Protein AF-A0A7L5YK20-F1 (afdb_monomer_lite)

Sequence (222 aa):
MAFYGKYRGKVIDNDDPLKLGRLKTMAPALSDEELTWALPCTPYGGPKVGWYALPPVGANVWIEFRAGDTDYPIWVGSFWSTQDDLPPDASGPAVKVLQTDKMVLILDDENVKLTVQVPTDDATYKIEMDKDGIVLTADQVTATVARDKIVLKKTPCTVEVADDITLKKAAASITIADSIASKNGAASIEVATANIDLKNGASSIALSPATVSVNNGALEVM

Structure (mmCIF, N/CA/C/O backbone):
data_AF-A0A7L5YK20-F1
#
_entry.id   AF-A0A7L5YK20-F1
#
loop_
_atom_site.group_PDB
_atom_site.id
_atom_site.type_symbol
_atom_site.label_atom_id
_atom_site.label_alt_id
_atom_site.label_comp_id
_atom_site.label_asym_id
_atom_site.label_entity_id
_atom_site.label_seq_id
_atom_site.pdbx_PDB_ins_code
_atom_site.Cartn_x
_atom_site.Cartn_y
_atom_site.Cartn_z
_atom_site.occupancy
_atom_site.B_iso_or_equiv
_atom_site.auth_seq_id
_atom_site.auth_comp_id
_atom_site.auth_asym_id
_atom_site.auth_atom_id
_atom_site.pdbx_PDB_model_num
ATOM 1 N N . MET A 1 1 ? 23.761 0.218 -38.664 1.00 69.56 1 MET A N 1
ATOM 2 C CA . MET A 1 1 ? 23.956 -1.108 -38.032 1.00 69.56 1 MET A CA 1
ATOM 3 C C . MET A 1 1 ? 22.705 -1.395 -37.222 1.00 69.56 1 MET A C 1
ATOM 5 O O . MET A 1 1 ? 22.179 -0.445 -36.665 1.00 69.56 1 MET A O 1
ATOM 9 N N . ALA A 1 2 ? 22.185 -2.623 -37.223 1.00 81.75 2 ALA A N 1
ATOM 10 C CA . ALA A 1 2 ? 20.969 -2.955 -36.477 1.00 81.75 2 ALA A CA 1
ATOM 11 C C . ALA A 1 2 ? 21.322 -3.497 -35.082 1.00 81.75 2 ALA A C 1
ATOM 13 O O . ALA A 1 2 ? 22.248 -4.301 -34.954 1.00 81.75 2 ALA A O 1
ATOM 14 N N . PHE A 1 3 ? 20.588 -3.060 -34.060 1.00 86.25 3 PHE A N 1
ATOM 15 C CA . PHE A 1 3 ? 20.852 -3.353 -32.649 1.00 86.25 3 PHE A CA 1
ATOM 16 C C . PHE A 1 3 ? 19.796 -4.307 -32.085 1.00 86.25 3 PHE A C 1
ATOM 18 O O . PHE A 1 3 ? 18.776 -3.892 -31.539 1.00 86.25 3 PHE A O 1
ATOM 25 N N . TYR A 1 4 ? 20.032 -5.609 -32.242 1.00 86.69 4 TYR A N 1
ATOM 26 C CA . TYR A 1 4 ? 19.155 -6.650 -31.709 1.00 86.69 4 TYR A CA 1
ATOM 27 C C . TYR A 1 4 ? 19.662 -7.107 -30.339 1.00 86.69 4 TYR A C 1
ATOM 29 O O . TYR A 1 4 ? 20.694 -7.769 -30.243 1.00 86.69 4 TYR A O 1
ATOM 37 N N . GLY A 1 5 ? 18.946 -6.750 -29.272 1.00 92.06 5 GLY A N 1
ATOM 38 C CA . GLY A 1 5 ? 19.289 -7.147 -27.908 1.00 92.06 5 GLY A CA 1
ATOM 39 C C . GLY A 1 5 ? 18.715 -6.213 -26.848 1.00 92.06 5 GLY A C 1
ATOM 40 O O . GLY A 1 5 ? 18.008 -5.259 -27.164 1.00 92.06 5 GLY A O 1
ATOM 41 N N . LYS A 1 6 ? 19.049 -6.506 -25.586 1.00 95.56 6 LYS A N 1
ATOM 42 C CA . LYS A 1 6 ? 18.752 -5.656 -24.430 1.00 95.56 6 LYS A CA 1
ATOM 43 C C . LYS A 1 6 ? 20.005 -4.900 -24.015 1.00 95.56 6 LYS A C 1
ATOM 45 O O . LYS A 1 6 ? 21.050 -5.507 -23.781 1.00 95.56 6 LYS A O 1
ATOM 50 N N . TYR A 1 7 ? 19.876 -3.593 -23.857 1.00 96.31 7 TYR A N 1
ATOM 51 C CA . TYR A 1 7 ? 20.950 -2.699 -23.440 1.00 96.31 7 TYR A CA 1
ATOM 52 C C . TYR A 1 7 ? 20.610 -2.090 -22.085 1.00 96.31 7 TYR A C 1
ATOM 54 O O . TYR A 1 7 ? 19.455 -1.760 -21.819 1.00 96.31 7 TYR A O 1
ATOM 62 N N . ARG A 1 8 ? 21.603 -1.961 -21.202 1.00 96.69 8 ARG A N 1
ATOM 63 C CA . ARG A 1 8 ? 21.406 -1.278 -19.919 1.00 96.69 8 ARG A CA 1
ATOM 64 C C . ARG A 1 8 ? 21.245 0.212 -20.180 1.00 96.69 8 ARG A C 1
ATOM 66 O O . ARG A 1 8 ? 22.129 0.822 -20.779 1.00 96.69 8 ARG A O 1
ATOM 73 N N . GLY A 1 9 ? 20.140 0.768 -19.711 1.00 96.69 9 GLY A N 1
ATOM 74 C CA . GLY A 1 9 ? 19.861 2.189 -19.754 1.00 96.69 9 GLY A CA 1
ATOM 75 C C . GLY A 1 9 ? 19.612 2.764 -18.366 1.00 96.69 9 GLY A C 1
ATOM 76 O O . GLY A 1 9 ? 19.315 2.041 -17.413 1.00 96.69 9 GLY A O 1
ATOM 77 N N . LYS A 1 10 ? 19.716 4.086 -18.274 1.00 97.44 10 LYS A N 1
ATOM 78 C CA . LYS A 1 10 ? 19.366 4.866 -17.089 1.00 97.44 10 LYS A CA 1
ATOM 79 C C . LYS A 1 10 ? 18.316 5.902 -17.456 1.00 97.44 10 LYS A C 1
ATOM 81 O O . LYS A 1 10 ? 18.436 6.554 -18.494 1.00 97.44 10 LYS A O 1
ATOM 86 N N . VAL A 1 11 ? 17.291 6.042 -16.623 1.00 98.06 11 VAL A N 1
ATOM 87 C CA . VAL A 1 11 ? 16.246 7.056 -16.808 1.00 98.06 11 VAL A CA 1
ATOM 88 C C . VAL A 1 11 ? 16.816 8.432 -16.497 1.00 98.06 11 VAL A C 1
ATOM 90 O O . VAL A 1 11 ? 17.387 8.635 -15.426 1.00 98.06 11 VAL A O 1
ATOM 93 N N . ILE A 1 12 ? 16.648 9.369 -17.425 1.00 97.88 12 ILE A N 1
ATOM 94 C CA . ILE A 1 12 ? 17.067 10.770 -17.268 1.00 97.88 12 ILE A CA 1
ATOM 95 C C . ILE A 1 12 ? 15.868 11.717 -17.170 1.00 97.88 12 ILE A C 1
ATOM 97 O O . ILE A 1 12 ? 15.970 12.752 -16.523 1.00 97.88 12 ILE A O 1
ATOM 101 N N . ASP A 1 13 ? 14.728 11.339 -17.755 1.00 97.94 13 ASP A N 1
ATOM 102 C CA . ASP A 1 13 ? 13.471 12.078 -17.668 1.00 97.94 13 ASP A CA 1
ATOM 103 C C . ASP A 1 13 ? 12.291 11.104 -17.805 1.00 97.94 13 ASP A C 1
ATOM 105 O O . ASP A 1 13 ? 12.317 10.173 -18.620 1.00 97.94 13 ASP A O 1
ATOM 109 N N . ASN A 1 14 ? 11.262 11.308 -16.990 1.00 97.25 14 ASN A N 1
ATOM 110 C CA . ASN A 1 14 ? 10.023 10.540 -17.000 1.00 97.25 14 ASN A CA 1
ATOM 111 C C . ASN A 1 14 ? 8.765 11.423 -17.122 1.00 97.25 14 ASN A C 1
ATOM 113 O O . ASN A 1 14 ? 7.654 10.887 -17.115 1.00 97.25 14 ASN A O 1
ATOM 117 N N . ASP A 1 15 ? 8.911 12.744 -17.296 1.00 97.38 15 ASP A N 1
ATOM 118 C CA . ASP A 1 15 ? 7.792 13.657 -17.544 1.00 97.38 15 ASP A CA 1
ATOM 119 C C . ASP A 1 15 ? 7.458 13.736 -19.042 1.00 97.38 15 ASP A C 1
ATOM 121 O O . ASP A 1 15 ? 7.664 14.742 -19.719 1.00 97.38 15 ASP A O 1
ATOM 125 N N . ASP A 1 16 ? 6.931 12.634 -19.581 1.00 97.56 16 ASP A N 1
ATOM 126 C CA . ASP A 1 16 ? 6.568 12.519 -20.996 1.00 97.56 16 ASP A CA 1
ATOM 127 C C . ASP A 1 16 ? 5.571 13.621 -21.432 1.00 97.56 16 ASP A C 1
ATOM 129 O O . ASP A 1 16 ? 4.419 13.618 -20.972 1.00 97.56 16 ASP A O 1
ATOM 133 N N . PRO A 1 17 ? 5.930 14.507 -22.388 1.00 97.31 17 PRO A N 1
ATOM 134 C CA . PRO A 1 17 ? 5.036 15.557 -22.879 1.00 97.31 17 PRO A CA 1
ATOM 135 C C . PRO A 1 17 ? 3.761 15.029 -23.548 1.00 97.31 17 PRO A C 1
ATOM 137 O O . PRO A 1 17 ? 2.741 15.713 -23.554 1.00 97.31 17 PRO A O 1
ATOM 140 N N . LEU A 1 18 ? 3.804 13.816 -24.113 1.00 97.50 18 LEU A N 1
ATOM 141 C CA . LEU A 1 18 ? 2.652 13.187 -24.768 1.00 97.50 18 LEU A CA 1
ATOM 142 C C . LEU A 1 18 ? 1.830 12.305 -23.820 1.00 97.50 18 LEU A C 1
ATOM 144 O O . LEU A 1 18 ? 0.790 11.796 -24.230 1.00 97.50 18 LEU A O 1
ATOM 148 N N . LYS A 1 19 ? 2.273 12.128 -22.565 1.00 95.56 19 LYS A N 1
ATOM 149 C CA . LYS A 1 19 ? 1.585 11.325 -21.539 1.00 95.56 19 LYS A CA 1
ATOM 150 C C . LYS A 1 19 ? 1.266 9.895 -22.004 1.00 95.56 19 LYS A C 1
ATOM 152 O O . LYS A 1 19 ? 0.214 9.345 -21.692 1.00 95.56 19 LYS A O 1
ATOM 157 N N . LEU A 1 20 ? 2.201 9.284 -22.735 1.00 96.00 20 LEU A N 1
ATOM 158 C CA . LEU A 1 20 ? 2.112 7.910 -23.241 1.00 96.00 20 LEU A CA 1
ATOM 159 C C . LEU A 1 20 ? 2.901 6.911 -22.378 1.00 96.00 20 LEU A C 1
ATOM 161 O O . LEU A 1 20 ? 3.006 5.742 -22.740 1.00 96.00 20 LEU A O 1
ATOM 165 N N . GLY A 1 21 ? 3.478 7.356 -21.256 1.00 96.38 21 GLY A N 1
ATOM 166 C CA . GLY A 1 21 ? 4.332 6.528 -20.400 1.00 96.38 21 GLY A CA 1
ATOM 167 C C . GLY A 1 21 ? 5.724 6.278 -20.988 1.00 96.38 21 GLY A C 1
ATOM 168 O O . GLY A 1 21 ? 6.347 5.253 -20.703 1.00 96.38 21 GLY A O 1
ATOM 169 N N . ARG A 1 22 ? 6.202 7.180 -21.853 1.00 98.19 22 ARG A N 1
ATOM 170 C CA . ARG A 1 22 ? 7.551 7.098 -22.418 1.00 98.19 22 ARG A CA 1
ATOM 171 C C . ARG A 1 22 ? 8.598 7.533 -21.402 1.00 98.19 22 ARG A C 1
ATOM 173 O O . ARG A 1 22 ? 8.313 8.335 -20.518 1.00 98.19 22 ARG A O 1
ATOM 180 N N . LEU A 1 23 ? 9.821 7.046 -21.579 1.00 98.31 23 LEU A N 1
ATOM 181 C CA . LEU A 1 23 ? 10.978 7.462 -20.785 1.00 98.31 23 LEU A CA 1
ATOM 182 C C . LEU A 1 23 ? 12.054 8.028 -21.698 1.00 98.31 23 LEU A C 1
ATOM 184 O O . LEU A 1 23 ? 12.341 7.455 -22.751 1.00 98.31 23 LEU A O 1
ATOM 188 N N . LYS A 1 24 ? 12.687 9.117 -21.275 1.00 97.81 24 LYS A N 1
ATOM 189 C CA . LYS A 1 24 ? 13.951 9.548 -21.860 1.00 97.81 24 LYS A CA 1
ATOM 190 C C . LYS A 1 24 ? 15.068 8.834 -21.113 1.00 97.81 24 LYS A C 1
ATOM 192 O O . LYS A 1 24 ? 15.082 8.795 -19.878 1.00 97.81 24 LYS A O 1
ATOM 197 N N . THR A 1 25 ? 15.977 8.214 -21.856 1.00 97.31 25 THR A N 1
ATOM 198 C CA . THR A 1 25 ? 16.996 7.327 -21.282 1.00 97.31 25 THR A CA 1
ATOM 199 C C . THR A 1 25 ? 18.346 7.534 -21.948 1.00 97.31 25 THR A C 1
ATOM 201 O O . THR A 1 25 ? 18.423 8.038 -23.064 1.00 97.31 25 THR A O 1
ATOM 204 N N . MET A 1 26 ? 19.407 7.130 -21.263 1.00 95.88 26 MET A N 1
ATOM 205 C CA . MET A 1 26 ? 20.762 7.045 -21.808 1.00 95.88 26 MET A CA 1
ATOM 206 C C . MET A 1 26 ? 21.234 5.596 -21.718 1.00 95.88 26 MET A C 1
ATOM 208 O O . MET A 1 26 ? 20.985 4.942 -20.704 1.00 95.88 26 MET A O 1
ATOM 212 N N . ALA A 1 27 ? 21.926 5.101 -22.746 1.00 94.50 27 ALA A N 1
ATOM 213 C CA . ALA A 1 27 ? 22.451 3.738 -22.805 1.00 94.50 27 ALA A CA 1
ATOM 214 C C . ALA A 1 27 ? 23.953 3.754 -23.163 1.00 94.50 27 ALA A C 1
ATOM 216 O O . ALA A 1 27 ? 24.295 3.647 -24.342 1.00 94.50 27 ALA A O 1
ATOM 217 N N . PRO A 1 28 ? 24.858 3.820 -22.164 1.00 90.81 28 PRO A N 1
ATOM 218 C CA . PRO A 1 28 ? 26.297 4.039 -22.386 1.00 90.81 28 PRO A CA 1
ATOM 219 C C . PRO A 1 28 ? 26.997 2.992 -23.263 1.00 90.81 28 PRO A C 1
ATOM 221 O O . PRO A 1 28 ? 28.054 3.243 -23.826 1.00 90.81 28 PRO A O 1
ATOM 224 N N . ALA A 1 29 ? 26.425 1.790 -23.384 1.00 90.56 29 ALA A N 1
ATOM 225 C CA . ALA A 1 29 ? 26.962 0.745 -24.257 1.00 90.56 29 ALA A CA 1
ATOM 226 C C . ALA A 1 29 ? 26.754 1.028 -25.761 1.00 90.56 29 ALA A C 1
ATOM 228 O O . ALA A 1 29 ? 27.297 0.301 -26.590 1.00 90.56 29 ALA A O 1
ATOM 229 N N . LEU A 1 30 ? 25.936 2.027 -26.108 1.00 89.00 30 LEU A N 1
ATOM 230 C CA . LEU A 1 30 ? 25.601 2.404 -27.482 1.00 89.00 30 LEU A CA 1
ATOM 231 C C . LEU A 1 30 ? 26.250 3.733 -27.865 1.00 89.00 30 LEU A C 1
ATOM 233 O O . LEU A 1 30 ? 26.909 3.820 -28.899 1.00 89.00 30 LEU A O 1
ATOM 237 N N . SER A 1 31 ? 26.053 4.749 -27.028 1.00 87.56 31 SER A N 1
ATOM 238 C CA . SER A 1 31 ? 26.624 6.086 -27.162 1.00 87.56 31 SER A CA 1
ATOM 239 C C . SER A 1 31 ? 26.551 6.820 -25.819 1.00 87.56 31 SER A C 1
ATOM 241 O O . SER A 1 31 ? 25.819 6.415 -24.913 1.00 87.56 31 SER A O 1
ATOM 243 N N . ASP A 1 32 ? 27.283 7.928 -25.714 1.00 88.06 32 ASP A N 1
ATOM 244 C CA . ASP A 1 32 ? 27.197 8.864 -24.584 1.00 88.06 32 ASP A CA 1
ATOM 245 C C . ASP A 1 32 ? 26.039 9.873 -24.740 1.00 88.06 32 ASP A C 1
ATOM 247 O O . ASP A 1 32 ? 25.913 10.815 -23.959 1.00 88.06 32 ASP A O 1
ATOM 251 N N . GLU A 1 33 ? 25.197 9.698 -25.762 1.00 90.69 33 GLU A N 1
ATOM 252 C CA . GLU A 1 33 ? 24.078 10.588 -26.061 1.00 90.69 33 GLU A CA 1
ATOM 253 C C . GLU A 1 33 ? 22.766 10.078 -25.452 1.00 90.69 33 GLU A C 1
ATOM 255 O O . GLU A 1 33 ? 22.553 8.884 -25.218 1.00 90.69 33 GLU A O 1
ATOM 260 N N . GLU A 1 34 ? 21.851 11.013 -25.209 1.00 92.94 34 GLU A N 1
ATOM 261 C CA . GLU A 1 34 ? 20.493 10.692 -24.794 1.00 92.94 34 GLU A CA 1
ATOM 262 C C . GLU A 1 34 ? 19.723 10.055 -25.955 1.00 92.94 34 GLU A C 1
ATOM 264 O O . GLU A 1 34 ? 19.721 10.562 -27.077 1.00 92.94 34 GLU A O 1
ATOM 269 N N . LEU A 1 35 ? 19.006 8.970 -25.675 1.00 91.50 35 LEU A N 1
ATOM 270 C CA . LEU A 1 35 ? 18.080 8.386 -26.635 1.00 91.50 35 LEU A CA 1
ATOM 271 C C . LEU A 1 35 ? 16.824 9.256 -26.754 1.00 91.50 35 LEU A C 1
ATOM 273 O O . LEU A 1 35 ? 16.421 9.969 -25.825 1.00 91.50 35 LEU A O 1
ATOM 277 N N . THR A 1 36 ? 16.140 9.141 -27.891 1.00 94.75 36 THR A N 1
ATOM 278 C CA . THR A 1 36 ? 14.779 9.662 -28.034 1.00 94.75 36 THR A CA 1
ATOM 279 C C . THR A 1 36 ? 13.828 8.993 -27.031 1.00 94.75 36 THR A C 1
ATOM 281 O O . THR A 1 36 ? 14.138 7.959 -26.440 1.00 94.75 36 THR A O 1
ATOM 284 N N . TRP A 1 37 ? 12.631 9.557 -26.850 1.00 97.88 37 TRP A N 1
ATOM 285 C CA . TRP A 1 37 ? 11.608 9.007 -25.954 1.00 97.88 37 TRP A CA 1
ATOM 286 C C . TRP A 1 37 ? 11.280 7.539 -26.268 1.00 97.88 37 TRP A C 1
ATOM 288 O O . TRP A 1 37 ? 10.683 7.240 -27.303 1.00 97.88 37 TRP A O 1
ATOM 298 N N . ALA A 1 38 ? 11.627 6.643 -25.347 1.00 98.12 38 ALA A N 1
ATOM 299 C CA . ALA A 1 38 ? 11.413 5.211 -25.466 1.00 98.12 38 ALA A CA 1
ATOM 300 C C . ALA A 1 38 ? 9.961 4.838 -25.163 1.00 98.12 38 ALA A C 1
ATOM 302 O O . ALA A 1 38 ? 9.408 5.264 -24.148 1.00 98.12 38 ALA A O 1
ATOM 303 N N . LEU A 1 39 ? 9.344 4.025 -26.022 1.00 97.62 39 LEU A N 1
ATOM 304 C CA . LEU A 1 39 ? 7.994 3.504 -25.796 1.00 97.62 39 LEU A CA 1
ATOM 305 C C . LEU A 1 39 ? 7.974 2.478 -24.653 1.00 97.62 39 LEU A C 1
ATOM 307 O O . LEU A 1 39 ? 8.929 1.716 -24.506 1.00 97.62 39 LEU A O 1
ATOM 311 N N . PRO A 1 40 ? 6.896 2.415 -23.858 1.00 97.38 40 PRO A N 1
ATOM 312 C CA . PRO A 1 40 ? 6.793 1.433 -22.792 1.00 97.38 40 PRO A CA 1
ATOM 313 C C . PRO A 1 40 ? 6.458 0.032 -23.308 1.00 97.38 40 PRO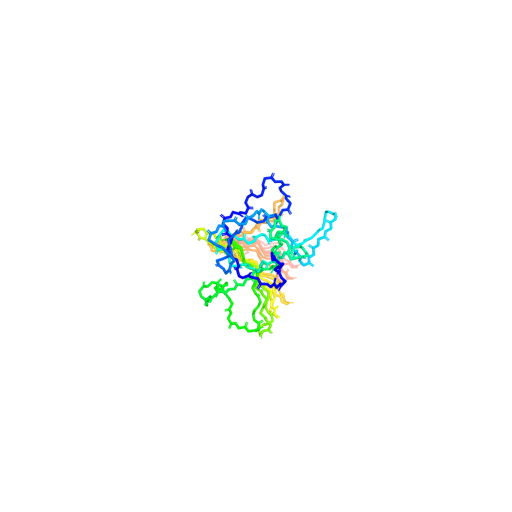 A C 1
ATOM 315 O O . PRO A 1 40 ? 5.534 -0.150 -24.100 1.00 97.38 40 PRO A O 1
ATOM 318 N N . CYS A 1 41 ? 7.142 -0.975 -22.767 1.00 96.62 41 CYS A N 1
ATOM 319 C CA . CYS A 1 41 ? 6.726 -2.375 -22.810 1.00 96.62 41 CYS A CA 1
ATOM 320 C C . CYS A 1 41 ? 6.207 -2.791 -21.421 1.00 96.62 41 CYS A C 1
ATOM 322 O O . CYS A 1 41 ? 6.913 -3.444 -20.648 1.00 96.62 41 CYS A O 1
ATOM 324 N N . THR A 1 42 ? 4.990 -2.362 -21.067 1.00 95.12 42 THR A N 1
ATOM 325 C CA . THR A 1 42 ? 4.382 -2.676 -19.761 1.00 95.12 42 THR A CA 1
ATOM 326 C C . THR A 1 42 ? 3.854 -4.119 -19.710 1.00 95.12 42 THR A C 1
ATOM 328 O O . THR A 1 42 ? 3.481 -4.674 -20.745 1.00 95.12 42 THR A O 1
ATOM 331 N N . PRO A 1 43 ? 3.763 -4.747 -18.519 1.00 95.50 43 PRO A N 1
ATOM 332 C CA . PRO A 1 43 ? 3.245 -6.115 -18.392 1.00 95.50 43 PRO A CA 1
ATOM 333 C C . PRO A 1 43 ? 1.731 -6.223 -18.637 1.00 95.50 43 PRO A C 1
ATOM 335 O O . PRO A 1 43 ? 1.222 -7.310 -18.895 1.00 95.50 43 PRO A O 1
ATOM 338 N N . TYR A 1 44 ? 1.001 -5.110 -18.542 1.00 96.19 44 TYR A N 1
ATOM 339 C CA . TYR A 1 44 ? -0.434 -5.041 -18.788 1.00 96.19 44 TYR A CA 1
ATOM 340 C C . TYR A 1 44 ? -0.794 -3.655 -19.327 1.00 96.19 44 TYR A C 1
ATOM 342 O O . TYR A 1 44 ? -0.391 -2.639 -18.754 1.00 96.19 44 TYR A O 1
ATOM 350 N N . GLY A 1 45 ? -1.554 -3.597 -20.419 1.00 94.94 45 GLY A N 1
ATOM 351 C CA . GLY A 1 45 ? -1.967 -2.347 -21.050 1.00 94.94 45 GLY A CA 1
ATOM 352 C C . GLY A 1 45 ? -3.109 -2.550 -22.041 1.00 94.94 45 GLY A C 1
ATOM 353 O O . GLY A 1 45 ? -3.228 -3.601 -22.666 1.00 94.94 45 GLY A O 1
ATOM 354 N N . GLY A 1 46 ? -3.962 -1.538 -22.170 1.00 95.69 46 GLY A N 1
ATOM 355 C CA . GLY A 1 46 ? -5.085 -1.501 -23.102 1.00 95.69 46 GLY A CA 1
ATOM 356 C C . GLY A 1 46 ? -5.926 -0.236 -22.901 1.00 95.69 46 GLY A C 1
ATOM 357 O O . GLY A 1 46 ? -5.618 0.587 -22.035 1.00 95.69 46 GLY A O 1
ATOM 358 N N . PRO A 1 47 ? -7.004 -0.040 -23.676 1.00 97.19 47 PRO A N 1
ATOM 359 C CA . PRO A 1 47 ? -7.891 1.102 -23.481 1.00 97.19 47 PRO A CA 1
ATOM 360 C C . PRO A 1 47 ? -8.454 1.143 -22.048 1.00 97.19 47 PRO A C 1
ATOM 362 O O . PRO A 1 47 ? -9.251 0.291 -21.668 1.00 97.19 47 PRO A O 1
ATOM 365 N N . LYS A 1 48 ? -8.049 2.153 -21.261 1.00 94.81 48 LYS A N 1
ATOM 366 C CA . LYS A 1 48 ? -8.472 2.393 -19.861 1.00 94.81 48 LYS A CA 1
ATOM 367 C C . LYS A 1 48 ? -8.130 1.277 -18.856 1.00 94.81 48 LYS A C 1
ATOM 369 O O . LYS A 1 48 ? -8.737 1.216 -17.791 1.00 94.81 48 LYS A O 1
ATOM 374 N N . VAL A 1 49 ? -7.155 0.425 -19.163 1.00 96.75 49 VAL A N 1
ATOM 375 C CA . VAL A 1 49 ? -6.647 -0.619 -18.259 1.00 96.75 49 VAL A CA 1
ATOM 376 C C . VAL A 1 49 ? -5.129 -0.720 -18.378 1.00 96.75 49 VAL A C 1
ATOM 378 O O . VAL A 1 49 ? -4.571 -0.433 -19.436 1.00 96.75 49 VAL A O 1
ATOM 381 N N . GLY A 1 50 ? -4.441 -1.152 -17.322 1.00 94.94 50 GLY A N 1
ATOM 382 C CA . GLY A 1 50 ? -3.012 -1.437 -17.413 1.00 94.94 50 GLY A CA 1
ATOM 383 C C . GLY A 1 50 ? -2.259 -1.362 -16.095 1.00 94.94 50 GLY A C 1
ATOM 384 O O . GLY A 1 50 ? -2.822 -1.074 -15.042 1.00 94.94 50 GLY A O 1
ATOM 385 N N . TRP A 1 51 ? -0.958 -1.610 -16.198 1.00 95.50 51 TRP A N 1
ATOM 386 C CA . TRP A 1 51 ? 0.030 -1.414 -15.150 1.00 95.50 51 TRP A CA 1
ATOM 387 C C . TRP A 1 51 ? 0.832 -0.146 -15.451 1.00 95.50 51 TRP A C 1
ATOM 389 O O . TRP A 1 51 ? 1.757 -0.162 -16.266 1.00 95.50 51 TRP A O 1
ATOM 399 N N . TYR A 1 52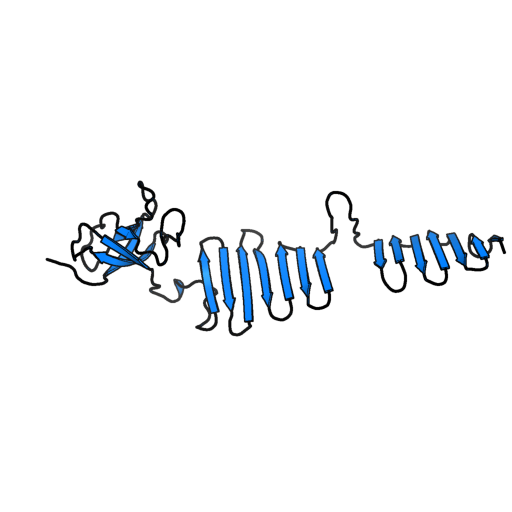 ? 0.449 0.966 -14.822 1.00 95.19 52 TYR A N 1
ATOM 400 C CA . TYR A 1 52 ? 1.091 2.267 -15.011 1.00 95.19 52 TYR A CA 1
ATOM 401 C C . TYR A 1 52 ? 2.028 2.572 -13.837 1.00 95.19 52 TYR A C 1
ATOM 403 O O . TYR A 1 52 ? 1.636 3.197 -12.855 1.00 95.19 52 TYR A O 1
ATOM 411 N N . ALA A 1 53 ? 3.266 2.090 -13.938 1.00 95.62 53 ALA A N 1
ATOM 412 C CA . ALA A 1 53 ? 4.330 2.327 -12.968 1.00 95.62 53 ALA A CA 1
ATOM 413 C C . ALA A 1 53 ? 5.592 2.750 -13.723 1.00 95.62 53 ALA A C 1
ATOM 415 O O . ALA A 1 53 ? 6.308 1.909 -14.268 1.00 95.62 53 ALA A O 1
ATOM 416 N N . LEU A 1 54 ? 5.815 4.062 -13.814 1.00 96.44 54 LEU A N 1
ATOM 417 C CA . LEU A 1 54 ? 6.978 4.612 -14.500 1.00 96.44 54 LEU A CA 1
ATOM 418 C C . LEU A 1 54 ? 8.185 4.600 -13.555 1.00 96.44 54 LEU A C 1
ATOM 420 O O . LEU A 1 54 ? 8.081 5.136 -12.451 1.00 96.44 54 LEU A O 1
ATOM 424 N N . PRO A 1 55 ? 9.324 4.022 -13.967 1.00 97.06 55 PRO A N 1
ATOM 425 C CA . PRO A 1 55 ? 10.556 4.119 -13.199 1.00 97.06 55 PRO A CA 1
ATOM 426 C C . PRO A 1 55 ? 10.952 5.591 -12.944 1.00 97.06 55 PRO A C 1
ATOM 428 O O . PRO A 1 55 ? 10.792 6.434 -13.837 1.00 97.06 55 PRO A O 1
ATOM 431 N N . PRO A 1 56 ? 11.454 5.928 -11.741 1.00 97.12 56 PRO A N 1
ATOM 432 C CA . PRO A 1 56 ? 11.889 7.284 -11.421 1.00 97.12 56 PRO A CA 1
ATOM 433 C C . PRO A 1 56 ? 13.172 7.664 -12.173 1.00 97.12 56 PRO A C 1
ATOM 435 O O . PRO A 1 56 ? 13.920 6.800 -12.641 1.00 97.12 56 PRO A O 1
ATOM 438 N N . VAL A 1 57 ? 13.455 8.967 -12.259 1.00 97.56 57 VAL A N 1
ATOM 439 C CA . VAL A 1 57 ? 14.745 9.467 -12.761 1.00 97.56 57 VAL A CA 1
ATOM 440 C C . VAL A 1 57 ? 15.883 8.841 -11.955 1.00 97.56 57 VAL A C 1
ATOM 442 O O . VAL A 1 57 ? 15.842 8.781 -10.730 1.00 97.56 57 VAL A O 1
ATOM 445 N N . GLY A 1 58 ? 16.899 8.347 -12.657 1.00 96.19 58 GLY A N 1
ATOM 446 C CA . GLY A 1 58 ? 18.025 7.627 -12.075 1.00 96.19 58 GLY A CA 1
ATOM 447 C C . GLY A 1 58 ? 17.847 6.109 -11.986 1.00 96.19 58 GLY A C 1
ATOM 448 O O . GLY A 1 58 ? 18.848 5.423 -11.784 1.00 96.19 58 GLY A O 1
ATOM 449 N N . ALA A 1 59 ? 16.641 5.569 -12.194 1.00 97.69 59 ALA A N 1
ATOM 450 C CA . ALA A 1 59 ? 16.422 4.124 -12.217 1.00 97.69 59 ALA A CA 1
ATOM 451 C C . ALA A 1 59 ? 17.134 3.453 -13.401 1.00 97.69 59 ALA A C 1
ATOM 453 O O . ALA A 1 59 ? 17.255 4.034 -14.486 1.00 97.69 59 ALA A O 1
ATOM 454 N N . ASN A 1 60 ? 17.564 2.204 -13.207 1.00 98.06 60 ASN A N 1
ATOM 455 C CA . ASN A 1 60 ? 18.121 1.395 -14.286 1.00 98.06 60 ASN A CA 1
ATOM 456 C C . ASN A 1 60 ? 17.015 0.595 -14.984 1.00 98.06 60 ASN A C 1
ATOM 458 O O . ASN A 1 60 ? 16.191 -0.052 -14.333 1.00 98.06 60 ASN A O 1
ATOM 462 N N . VAL A 1 61 ? 17.019 0.622 -16.315 1.00 98.00 61 VAL A N 1
ATOM 463 C CA . VAL A 1 61 ? 16.020 -0.020 -17.179 1.00 98.00 61 VAL A CA 1
ATOM 464 C C . VAL A 1 61 ? 16.695 -0.782 -18.310 1.00 98.00 61 VAL A C 1
ATOM 466 O O . VAL A 1 61 ? 17.818 -0.462 -18.703 1.00 98.00 61 VAL A O 1
ATOM 469 N N . TRP A 1 62 ? 16.021 -1.788 -18.861 1.00 97.88 62 TRP A N 1
ATOM 470 C CA . TRP A 1 62 ? 16.469 -2.393 -20.116 1.00 97.88 62 TRP A CA 1
ATOM 471 C C . TRP A 1 62 ? 15.888 -1.643 -21.305 1.00 97.88 62 TRP A C 1
ATOM 473 O O . TRP A 1 62 ? 14.708 -1.303 -21.308 1.00 97.88 62 TRP A O 1
ATOM 483 N N . ILE A 1 63 ? 16.713 -1.422 -22.322 1.00 97.88 63 ILE A N 1
ATOM 484 C CA . ILE A 1 63 ? 16.342 -0.775 -23.577 1.00 97.88 63 ILE A CA 1
ATOM 485 C C . ILE A 1 63 ? 16.448 -1.782 -24.716 1.00 97.88 63 ILE A C 1
ATOM 487 O O . ILE A 1 63 ? 17.435 -2.510 -24.826 1.00 97.88 63 ILE A O 1
ATOM 491 N N . GLU A 1 64 ? 15.432 -1.793 -25.564 1.00 97.31 64 GLU A N 1
ATOM 492 C CA . GLU A 1 64 ? 15.387 -2.491 -26.843 1.00 97.31 64 GLU A CA 1
ATOM 493 C C . GLU A 1 64 ? 15.062 -1.500 -27.961 1.00 97.31 64 GLU A C 1
ATOM 495 O O . GLU A 1 64 ? 14.699 -0.351 -27.712 1.00 97.31 64 GLU A O 1
ATOM 500 N N . PHE A 1 65 ? 15.159 -1.960 -29.204 1.00 96.94 65 PHE A N 1
ATOM 501 C CA . PHE A 1 65 ? 14.934 -1.140 -30.387 1.00 96.94 65 PHE A CA 1
ATOM 502 C C . PHE A 1 65 ? 13.961 -1.824 -31.329 1.00 96.94 65 PHE A C 1
ATOM 504 O O . PHE A 1 65 ? 14.146 -2.991 -31.695 1.00 96.94 65 PHE A O 1
ATOM 511 N N . ARG A 1 66 ? 12.919 -1.103 -31.755 1.00 95.75 66 ARG A N 1
ATOM 512 C CA . ARG A 1 66 ? 11.929 -1.644 -32.691 1.00 95.75 66 ARG A CA 1
ATOM 513 C C . ARG A 1 66 ? 12.635 -2.048 -33.984 1.00 95.75 66 ARG A C 1
ATOM 515 O O . ARG A 1 66 ? 13.195 -1.207 -34.674 1.00 95.75 66 ARG A O 1
ATOM 522 N N . ALA A 1 67 ? 12.603 -3.341 -34.303 1.00 94.62 67 ALA A N 1
ATOM 523 C CA . ALA A 1 67 ? 13.313 -3.916 -35.449 1.00 94.62 67 ALA A CA 1
ATOM 524 C C . ALA A 1 67 ? 14.832 -3.614 -35.487 1.00 94.62 67 ALA A C 1
ATOM 526 O O . ALA A 1 67 ? 15.447 -3.716 -36.548 1.00 94.62 67 ALA A O 1
ATOM 527 N N . GLY A 1 68 ? 15.442 -3.307 -34.336 1.00 93.88 68 GLY A N 1
ATOM 528 C CA . GLY A 1 68 ? 16.865 -2.979 -34.216 1.00 93.88 68 GLY A CA 1
ATOM 529 C C . GLY A 1 68 ? 17.234 -1.540 -34.590 1.00 93.88 68 GLY A C 1
ATOM 530 O O . GLY A 1 68 ? 18.422 -1.255 -34.736 1.00 93.88 68 GLY A O 1
ATOM 531 N N . ASP A 1 69 ? 16.247 -0.658 -34.762 1.00 93.75 69 ASP A N 1
ATOM 532 C CA . ASP A 1 69 ? 16.432 0.749 -35.125 1.00 93.75 69 ASP A CA 1
ATOM 533 C C . ASP A 1 69 ? 16.516 1.654 -33.882 1.00 93.75 69 ASP A C 1
ATOM 535 O O . ASP A 1 69 ? 15.572 1.735 -33.088 1.00 93.75 69 ASP A O 1
ATOM 539 N N . THR A 1 70 ? 17.653 2.337 -33.720 1.00 92.12 70 THR A N 1
ATOM 540 C CA . THR A 1 70 ? 17.958 3.193 -32.563 1.00 92.12 70 THR A CA 1
ATOM 541 C C . THR A 1 70 ? 17.050 4.408 -32.437 1.00 92.12 70 THR A C 1
ATOM 543 O O . THR A 1 70 ? 16.884 4.907 -31.326 1.00 92.12 70 THR A O 1
ATOM 546 N N . ASP A 1 71 ? 16.408 4.830 -33.529 1.00 93.25 71 ASP A N 1
ATOM 547 C CA . ASP A 1 71 ? 15.452 5.943 -33.527 1.00 93.25 71 ASP A CA 1
ATOM 548 C C . ASP A 1 71 ? 14.094 5.550 -32.910 1.00 93.25 71 ASP A C 1
ATOM 550 O O . ASP A 1 71 ? 13.247 6.405 -32.637 1.00 93.25 71 ASP A O 1
ATOM 554 N N . TYR A 1 72 ? 13.870 4.253 -32.656 1.00 96.00 72 TYR A N 1
ATOM 555 C CA . TYR A 1 72 ? 12.640 3.722 -32.059 1.00 96.00 72 TYR A CA 1
ATOM 556 C C . TYR A 1 72 ? 12.920 2.884 -30.800 1.00 96.00 72 TYR A C 1
ATOM 558 O O . TYR A 1 72 ? 12.671 1.669 -30.794 1.00 96.00 72 TYR A O 1
ATOM 566 N N . PRO A 1 73 ? 13.418 3.509 -29.718 1.00 97.38 73 PRO A N 1
ATOM 567 C CA . PRO A 1 73 ? 13.691 2.811 -28.473 1.00 97.38 73 PRO A CA 1
ATOM 568 C C . PRO A 1 73 ? 12.408 2.349 -27.770 1.00 97.38 73 PRO A C 1
ATOM 570 O O . PRO A 1 73 ? 11.345 2.971 -27.856 1.00 97.38 73 PRO A O 1
ATOM 573 N N . ILE A 1 74 ? 12.531 1.253 -27.027 1.00 98.00 74 ILE A N 1
ATOM 574 C CA . ILE A 1 74 ? 11.502 0.654 -26.178 1.00 98.00 74 ILE A CA 1
ATOM 575 C C . ILE A 1 74 ? 12.143 0.385 -24.816 1.00 98.00 74 ILE A C 1
ATOM 577 O O . ILE A 1 74 ? 13.190 -0.257 -24.753 1.00 98.00 74 ILE A O 1
ATOM 581 N N . TRP A 1 75 ? 11.539 0.847 -23.722 1.00 97.69 75 TRP A N 1
ATOM 582 C CA . TRP A 1 75 ? 11.986 0.479 -22.379 1.00 97.69 75 TRP A CA 1
ATOM 583 C C . TRP A 1 75 ? 11.218 -0.751 -21.885 1.00 97.69 75 TRP A C 1
ATOM 585 O O . TRP A 1 75 ? 10.001 -0.861 -22.056 1.00 97.69 75 TRP A O 1
ATOM 595 N N . VAL A 1 76 ? 11.940 -1.699 -21.287 1.00 96.12 76 VAL A N 1
ATOM 596 C CA . VAL A 1 76 ? 11.438 -3.032 -20.937 1.00 96.12 76 VAL A CA 1
ATOM 597 C C . VAL A 1 76 ? 11.828 -3.383 -19.504 1.00 96.12 76 VAL A C 1
ATOM 599 O O . VAL A 1 76 ? 12.822 -4.060 -19.251 1.00 96.12 76 VAL A O 1
ATOM 602 N N . GLY A 1 77 ? 11.012 -2.942 -18.550 1.00 94.81 77 GLY A N 1
ATOM 603 C CA . GLY A 1 77 ? 11.222 -3.220 -17.129 1.00 94.81 77 GLY A CA 1
ATOM 604 C C . GLY A 1 77 ? 12.475 -2.565 -16.532 1.00 94.81 77 GLY A C 1
ATOM 605 O O . GLY A 1 77 ? 13.267 -1.915 -17.217 1.00 94.81 77 GLY A O 1
ATOM 606 N N . SER A 1 78 ? 12.635 -2.758 -15.225 1.00 96.69 78 SER A N 1
ATOM 607 C CA . SER A 1 78 ? 13.711 -2.174 -14.418 1.00 96.69 78 SER A CA 1
ATOM 608 C C . SER A 1 78 ? 14.590 -3.252 -13.802 1.00 96.69 78 SER A C 1
ATOM 610 O O . SER A 1 78 ? 14.188 -4.412 -13.694 1.00 96.69 78 SER A O 1
ATOM 612 N N . PHE A 1 79 ? 15.786 -2.866 -13.371 1.00 97.25 79 PHE A N 1
ATOM 613 C CA . PHE A 1 79 ? 16.659 -3.728 -12.584 1.00 97.25 79 PHE A CA 1
ATOM 614 C C . PHE A 1 79 ? 17.400 -2.934 -11.506 1.00 97.25 79 PHE A C 1
ATOM 616 O O . PHE A 1 79 ? 17.634 -1.733 -11.636 1.00 97.25 79 PHE A O 1
ATOM 623 N N . TRP A 1 80 ? 17.791 -3.634 -10.449 1.00 97.06 80 TRP A N 1
ATOM 624 C CA . TRP A 1 80 ? 18.645 -3.110 -9.387 1.00 97.06 80 TRP A CA 1
ATOM 625 C C . TRP A 1 80 ? 20.103 -3.433 -9.706 1.00 97.06 80 TRP A C 1
ATOM 627 O O . TRP A 1 80 ? 20.406 -4.538 -10.164 1.00 97.06 80 TRP A O 1
ATOM 637 N N . SER A 1 81 ? 21.000 -2.466 -9.519 1.00 95.06 81 SER A N 1
ATOM 638 C CA . SER A 1 81 ? 22.435 -2.647 -9.772 1.00 95.06 81 SER A CA 1
ATOM 639 C C . SER A 1 81 ? 23.186 -3.048 -8.507 1.00 95.06 81 SER A C 1
ATOM 641 O O . SER A 1 81 ? 24.185 -3.761 -8.591 1.00 95.06 81 SER A O 1
ATOM 643 N N . THR A 1 82 ? 22.707 -2.605 -7.347 1.00 94.81 82 THR A N 1
ATOM 644 C CA . THR A 1 82 ? 23.287 -2.903 -6.037 1.00 94.81 82 THR A CA 1
ATOM 645 C C . THR A 1 82 ? 22.211 -3.323 -5.038 1.00 94.81 82 THR A C 1
ATOM 647 O O . THR A 1 82 ? 21.016 -3.179 -5.299 1.00 94.81 82 THR A O 1
ATOM 650 N N . GLN A 1 83 ? 22.636 -3.846 -3.886 1.00 92.56 83 GLN A N 1
ATOM 651 C CA . GLN A 1 83 ? 21.720 -4.164 -2.790 1.00 92.56 83 GLN A CA 1
ATOM 652 C C . GLN A 1 83 ? 21.034 -2.907 -2.235 1.00 92.56 83 GLN A C 1
ATOM 654 O O . GLN A 1 83 ? 19.874 -2.991 -1.848 1.00 92.56 83 GLN A O 1
ATOM 659 N N . ASP A 1 84 ? 21.707 -1.754 -2.266 1.00 93.81 84 ASP A N 1
ATOM 660 C CA . ASP A 1 84 ? 21.166 -0.481 -1.774 1.00 93.81 84 ASP A CA 1
ATOM 661 C C . ASP A 1 84 ? 20.052 0.077 -2.675 1.00 93.81 84 ASP A C 1
ATOM 663 O O . ASP A 1 84 ? 19.272 0.921 -2.240 1.00 93.81 84 ASP A O 1
ATOM 667 N N . ASP A 1 85 ? 19.947 -0.399 -3.922 1.00 95.00 85 ASP A N 1
ATOM 668 C CA . ASP A 1 85 ? 18.869 0.002 -4.830 1.00 95.00 85 ASP A CA 1
ATOM 669 C C . ASP A 1 85 ? 17.547 -0.735 -4.523 1.00 95.00 85 ASP A C 1
ATOM 671 O O . ASP A 1 85 ? 16.482 -0.318 -4.991 1.00 95.00 85 ASP A O 1
ATOM 675 N N . LEU A 1 86 ? 17.603 -1.871 -3.813 1.00 96.12 86 LEU A N 1
ATOM 676 C CA . LEU A 1 86 ? 16.421 -2.677 -3.504 1.00 96.12 86 LEU A CA 1
ATOM 677 C C . LEU A 1 86 ? 15.488 -1.934 -2.533 1.00 96.12 86 LEU A C 1
ATOM 679 O O . LEU A 1 86 ? 15.953 -1.156 -1.698 1.00 96.12 86 LEU A O 1
ATOM 683 N N . PRO A 1 87 ? 14.169 -2.208 -2.573 1.00 96.12 87 PRO A N 1
ATOM 684 C CA . PRO A 1 87 ? 13.270 -1.788 -1.502 1.00 96.12 87 PRO A CA 1
ATOM 685 C C . PRO A 1 87 ? 13.823 -2.223 -0.129 1.00 96.12 87 PRO A C 1
ATOM 687 O O . PRO A 1 87 ? 14.183 -3.393 0.005 1.00 96.12 87 PRO A O 1
ATOM 690 N N . PRO A 1 88 ? 13.873 -1.348 0.895 1.00 94.50 88 PRO A N 1
ATOM 691 C CA . PRO A 1 88 ? 14.458 -1.677 2.200 1.00 94.50 88 PRO A CA 1
ATOM 692 C C . PRO A 1 88 ? 13.863 -2.915 2.883 1.00 94.50 88 PRO A C 1
ATOM 694 O O . PRO A 1 88 ? 14.576 -3.633 3.579 1.00 94.50 88 PRO A O 1
ATOM 697 N N . ASP A 1 89 ? 12.573 -3.188 2.660 1.00 95.19 89 ASP A N 1
ATOM 698 C CA . ASP A 1 89 ? 11.880 -4.358 3.216 1.00 95.19 89 ASP A CA 1
ATOM 699 C C . ASP A 1 89 ? 12.102 -5.653 2.401 1.00 95.19 89 ASP A C 1
ATOM 701 O O . ASP A 1 89 ? 11.566 -6.708 2.743 1.00 95.19 89 ASP A O 1
ATOM 705 N N . ALA A 1 90 ? 12.874 -5.614 1.308 1.00 95.56 90 ALA A N 1
ATOM 706 C CA . ALA A 1 90 ? 13.202 -6.802 0.523 1.00 95.56 90 ALA A CA 1
ATOM 707 C C . ALA A 1 90 ? 14.253 -7.656 1.256 1.00 95.56 90 ALA A C 1
ATOM 709 O O . ALA A 1 90 ? 15.457 -7.434 1.141 1.00 95.56 90 ALA A O 1
ATOM 710 N N . SER A 1 91 ? 13.794 -8.664 2.000 1.00 94.00 91 SER A N 1
ATOM 711 C CA . SER A 1 91 ? 14.629 -9.472 2.905 1.00 94.00 91 SER A CA 1
ATOM 712 C C . SER A 1 91 ? 14.869 -10.921 2.455 1.00 94.00 91 SER A C 1
ATOM 714 O O . SER A 1 91 ? 15.442 -11.717 3.197 1.00 94.00 91 SER A O 1
ATOM 716 N N . GLY A 1 92 ? 14.471 -11.286 1.233 1.00 94.19 92 GLY A N 1
ATOM 717 C CA . GLY A 1 92 ? 14.678 -12.625 0.674 1.00 94.19 92 GLY A CA 1
ATOM 718 C C . GLY A 1 92 ? 13.541 -13.071 -0.248 1.00 94.19 92 GLY A C 1
ATOM 719 O O . GLY A 1 92 ? 12.580 -12.333 -0.448 1.00 94.19 92 GLY A O 1
ATOM 720 N N . PRO A 1 93 ? 13.605 -14.293 -0.809 1.00 96.12 93 PRO A N 1
ATOM 721 C CA . PRO A 1 93 ? 12.629 -14.772 -1.794 1.00 96.12 93 PRO A CA 1
ATOM 722 C C . PRO A 1 93 ? 11.213 -14.981 -1.229 1.00 96.12 93 PRO A C 1
ATOM 724 O O . PRO A 1 93 ? 10.247 -15.033 -1.996 1.00 96.12 93 PRO A O 1
ATOM 727 N N . ALA A 1 94 ? 11.065 -15.113 0.092 1.00 97.81 94 ALA A N 1
ATOM 728 C CA . ALA A 1 94 ? 9.762 -15.225 0.744 1.00 97.81 94 ALA A CA 1
ATOM 729 C C . ALA A 1 94 ? 8.993 -13.892 0.746 1.00 97.81 94 ALA A C 1
ATOM 731 O O . ALA A 1 94 ? 7.765 -13.908 0.652 1.00 97.81 94 ALA A O 1
ATOM 732 N N . VAL A 1 95 ? 9.698 -12.757 0.746 1.00 98.12 95 VAL A N 1
ATOM 733 C CA . VAL A 1 95 ? 9.111 -11.418 0.872 1.00 98.12 95 VAL A CA 1
ATOM 734 C C . VAL A 1 95 ? 9.061 -10.717 -0.483 1.00 98.12 95 VAL A C 1
ATOM 736 O O . VAL A 1 95 ? 10.064 -10.603 -1.186 1.00 98.12 95 VAL A O 1
ATOM 739 N N . LYS A 1 96 ? 7.873 -10.253 -0.879 1.00 98.25 96 LYS A N 1
ATOM 740 C CA . LYS A 1 96 ? 7.637 -9.509 -2.125 1.00 98.25 96 LYS A CA 1
ATOM 741 C C . LYS A 1 96 ? 7.220 -8.101 -1.748 1.00 98.25 96 LYS A C 1
ATOM 743 O O . LYS A 1 96 ? 6.267 -7.921 -0.994 1.00 98.25 96 LYS A O 1
ATOM 748 N N . VAL A 1 97 ? 7.917 -7.116 -2.300 1.00 98.25 97 VAL A N 1
ATOM 749 C CA . VAL A 1 97 ? 7.703 -5.706 -1.976 1.00 98.25 97 VAL A CA 1
ATOM 750 C C . VAL A 1 97 ? 7.367 -4.932 -3.242 1.00 98.25 97 VAL A C 1
ATOM 752 O O . VAL A 1 97 ? 8.094 -5.002 -4.233 1.00 98.25 97 VAL A O 1
ATOM 755 N N . LEU A 1 98 ? 6.280 -4.166 -3.196 1.00 97.69 98 LEU A N 1
ATOM 756 C CA . LEU A 1 98 ? 6.019 -3.072 -4.123 1.00 97.69 98 LEU A CA 1
ATOM 757 C C . LEU A 1 98 ? 6.155 -1.769 -3.341 1.00 97.69 98 LEU A C 1
ATOM 759 O O . LEU A 1 98 ? 5.334 -1.469 -2.476 1.00 97.69 98 LEU A O 1
ATOM 763 N N . GLN A 1 99 ? 7.191 -0.999 -3.658 1.00 97.31 99 GLN A N 1
ATOM 764 C CA . GLN A 1 99 ? 7.490 0.260 -2.992 1.00 97.31 99 GLN A CA 1
ATOM 765 C C . GLN A 1 99 ? 7.529 1.410 -3.993 1.00 97.31 99 GLN A C 1
ATOM 767 O O . GLN A 1 99 ? 8.107 1.302 -5.073 1.00 97.31 99 GLN A O 1
ATOM 772 N N . THR A 1 100 ? 6.901 2.511 -3.600 1.00 96.44 100 THR A N 1
ATOM 773 C CA . THR A 1 100 ? 6.988 3.828 -4.237 1.00 96.44 100 THR A CA 1
ATOM 774 C C . THR A 1 100 ? 7.666 4.796 -3.268 1.00 96.44 100 THR A C 1
ATOM 776 O O . THR A 1 100 ? 7.898 4.445 -2.112 1.00 96.44 100 THR A O 1
ATOM 779 N N . ASP A 1 101 ? 7.890 6.040 -3.685 1.00 93.19 101 ASP A N 1
ATOM 780 C CA . ASP A 1 101 ? 8.511 7.072 -2.843 1.00 93.19 101 ASP A CA 1
ATOM 781 C C . ASP A 1 101 ? 7.793 7.312 -1.503 1.00 93.19 101 ASP A C 1
ATOM 783 O O . ASP A 1 101 ? 8.394 7.836 -0.570 1.00 93.19 101 ASP A O 1
ATOM 787 N N . LYS A 1 102 ? 6.498 6.972 -1.400 1.00 95.06 102 LYS A N 1
ATOM 788 C CA . LYS A 1 102 ? 5.659 7.309 -0.235 1.00 95.06 102 LYS A CA 1
ATOM 789 C C . LYS A 1 102 ? 4.829 6.156 0.320 1.00 95.06 102 LYS A C 1
ATOM 791 O O . LYS A 1 102 ? 4.084 6.353 1.275 1.00 95.06 102 LYS A O 1
ATOM 796 N N . MET A 1 103 ? 4.862 4.984 -0.306 1.00 97.50 103 MET A N 1
ATOM 797 C CA . MET A 1 103 ? 3.956 3.880 0.029 1.00 97.50 103 MET A CA 1
ATOM 798 C C . MET A 1 103 ? 4.630 2.535 -0.201 1.00 97.50 103 MET A C 1
ATOM 800 O O . MET A 1 103 ? 5.391 2.386 -1.161 1.00 97.50 103 MET A O 1
ATOM 804 N N . VAL A 1 104 ? 4.287 1.559 0.639 1.00 98.06 104 VAL A N 1
ATOM 805 C CA . VAL A 1 104 ? 4.834 0.199 0.596 1.00 98.06 104 VAL A CA 1
ATOM 806 C C . VAL A 1 104 ? 3.706 -0.829 0.690 1.00 98.06 104 VAL A C 1
ATOM 808 O O . VAL A 1 104 ? 2.818 -0.716 1.533 1.00 98.06 104 VAL A O 1
ATOM 811 N N . LEU A 1 105 ? 3.763 -1.853 -0.155 1.00 98.56 105 LEU A N 1
ATOM 812 C CA . LEU A 1 105 ? 2.975 -3.080 -0.076 1.00 98.56 105 LEU A CA 1
ATOM 813 C C . LEU A 1 105 ? 3.941 -4.257 0.085 1.00 98.56 105 LEU A C 1
ATOM 815 O O . LEU A 1 105 ? 4.852 -4.414 -0.726 1.00 98.56 105 LEU A O 1
ATOM 819 N N . ILE A 1 106 ? 3.721 -5.090 1.098 1.00 98.62 106 ILE A N 1
ATOM 820 C CA . ILE A 1 106 ? 4.576 -6.228 1.445 1.00 98.62 106 ILE A CA 1
ATOM 821 C C . ILE A 1 106 ? 3.716 -7.489 1.535 1.00 98.62 106 ILE A C 1
ATOM 823 O O . ILE A 1 106 ? 2.721 -7.510 2.262 1.00 98.62 106 ILE A O 1
ATOM 827 N N . LEU A 1 107 ? 4.117 -8.532 0.809 1.00 98.69 107 LEU A N 1
ATOM 828 C CA . LEU A 1 107 ? 3.596 -9.891 0.931 1.00 98.69 107 LEU A CA 1
ATOM 829 C C . LEU A 1 107 ? 4.714 -10.769 1.495 1.00 98.69 107 LEU A C 1
ATOM 831 O O . LEU A 1 107 ? 5.748 -10.943 0.849 1.00 98.69 107 LEU A O 1
ATOM 835 N N . ASP A 1 108 ? 4.505 -11.304 2.688 1.00 98.19 108 ASP A N 1
ATOM 836 C CA . ASP A 1 108 ? 5.444 -12.170 3.392 1.00 98.19 108 ASP A CA 1
ATOM 837 C C . ASP A 1 108 ? 4.877 -13.594 3.446 1.00 98.19 108 ASP A C 1
ATOM 839 O O . ASP A 1 108 ? 3.961 -13.884 4.220 1.00 98.19 108 ASP A O 1
ATOM 843 N N . ASP A 1 109 ? 5.409 -14.475 2.596 1.00 98.00 109 ASP A N 1
ATOM 844 C CA . ASP A 1 109 ? 4.964 -15.870 2.510 1.00 98.00 109 ASP A CA 1
ATOM 845 C C . ASP A 1 109 ? 5.453 -16.724 3.690 1.00 98.00 109 ASP A C 1
ATOM 847 O O . ASP A 1 109 ? 4.859 -17.763 3.973 1.00 98.00 109 ASP A O 1
ATOM 851 N N . GLU A 1 110 ? 6.525 -16.313 4.376 1.00 96.56 110 GLU A N 1
ATOM 852 C CA . GLU A 1 110 ? 7.066 -17.048 5.524 1.00 96.56 110 GLU A CA 1
ATOM 853 C C . GLU A 1 110 ? 6.160 -16.870 6.744 1.00 96.56 110 GLU A C 1
ATOM 855 O O . GLU A 1 110 ? 5.787 -17.846 7.398 1.00 96.56 110 GLU A O 1
ATOM 860 N N . ASN A 1 111 ? 5.734 -15.632 7.003 1.00 96.44 111 ASN A N 1
ATOM 861 C CA . ASN A 1 111 ? 4.830 -15.308 8.107 1.00 96.44 111 ASN A CA 1
ATOM 862 C C . ASN A 1 111 ? 3.344 -15.341 7.718 1.00 96.44 111 ASN A C 1
ATOM 864 O O . ASN A 1 111 ? 2.483 -15.178 8.584 1.00 96.44 111 ASN A O 1
ATOM 868 N N . VAL A 1 112 ? 3.034 -15.558 6.433 1.00 98.00 112 VAL A N 1
ATOM 869 C CA . VAL A 1 112 ? 1.678 -15.479 5.863 1.00 98.00 112 VAL A CA 1
ATOM 870 C C . VAL A 1 112 ? 1.025 -14.144 6.241 1.00 98.00 112 VAL A C 1
ATOM 872 O O . VAL A 1 112 ? -0.035 -14.092 6.871 1.00 98.00 112 VAL A O 1
ATOM 875 N N . LYS A 1 113 ? 1.715 -13.050 5.897 1.00 98.31 113 LYS A N 1
ATOM 876 C CA . LYS A 1 113 ? 1.363 -11.691 6.311 1.00 98.31 113 LYS A CA 1
ATOM 877 C C . LYS A 1 113 ? 1.314 -10.726 5.129 1.00 98.31 113 LYS A C 1
ATOM 879 O O . LYS A 1 113 ? 2.236 -10.648 4.321 1.00 98.31 113 LYS A O 1
ATOM 884 N N . LEU A 1 114 ? 0.243 -9.944 5.069 1.00 98.69 114 LEU A N 1
ATOM 885 C CA . LEU A 1 114 ? 0.066 -8.829 4.142 1.00 98.69 114 LEU A CA 1
ATOM 886 C C . LEU A 1 114 ? 0.207 -7.515 4.909 1.00 98.69 114 LEU A C 1
ATOM 888 O O . LEU A 1 114 ? -0.440 -7.333 5.939 1.00 98.69 114 LEU A O 1
ATOM 892 N N . THR A 1 115 ? 1.018 -6.589 4.399 1.00 98.56 115 THR A N 1
ATOM 893 C CA . THR A 1 115 ? 1.196 -5.260 4.996 1.00 98.56 115 THR A CA 1
ATOM 894 C C . THR A 1 115 ? 1.082 -4.164 3.940 1.00 98.56 115 THR A C 1
ATOM 896 O O . THR A 1 115 ? 1.741 -4.226 2.906 1.00 98.56 115 THR A O 1
ATOM 899 N N . VAL A 1 116 ? 0.291 -3.129 4.218 1.00 98.56 116 VAL A N 1
ATOM 900 C CA . VAL A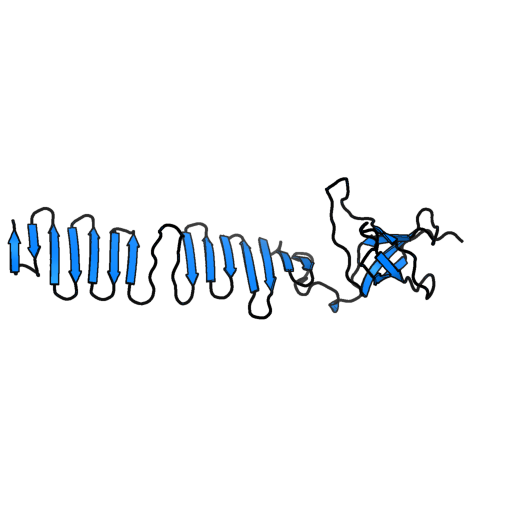 1 116 ? 0.242 -1.871 3.458 1.00 98.56 116 VAL A CA 1
ATOM 901 C C . VAL A 1 116 ? 0.680 -0.747 4.383 1.00 98.56 116 VAL A C 1
ATOM 903 O O . VAL A 1 116 ? 0.147 -0.633 5.485 1.00 98.56 116 VAL A O 1
ATOM 906 N N . GLN A 1 117 ? 1.639 0.073 3.958 1.00 97.31 117 GLN A N 1
ATOM 907 C CA . GLN A 1 117 ? 2.195 1.161 4.761 1.00 97.31 117 GLN A CA 1
ATOM 908 C C . GLN A 1 117 ? 2.197 2.479 3.992 1.00 97.31 117 GLN A C 1
ATOM 910 O O . GLN A 1 117 ? 2.562 2.528 2.815 1.00 97.31 117 GLN A O 1
ATOM 915 N N . VAL A 1 118 ? 1.851 3.554 4.696 1.00 97.50 118 VAL A N 1
ATOM 916 C CA . VAL A 1 118 ? 2.011 4.939 4.248 1.00 97.50 118 VAL A CA 1
ATOM 917 C C . VAL A 1 118 ? 2.820 5.682 5.313 1.00 97.50 118 VAL A C 1
ATOM 919 O O . VAL A 1 118 ? 2.255 6.106 6.327 1.00 97.50 118 VAL A O 1
ATOM 922 N N . PRO A 1 119 ? 4.147 5.791 5.137 1.00 93.56 119 PRO A N 1
ATOM 923 C CA . PRO A 1 119 ? 4.982 6.642 5.975 1.00 93.56 119 PRO A CA 1
ATOM 924 C C . PRO A 1 119 ? 4.660 8.126 5.754 1.00 93.56 119 PRO A C 1
ATOM 926 O O . PRO A 1 119 ? 4.439 8.569 4.626 1.00 93.56 119 PRO A O 1
ATOM 929 N N . THR A 1 120 ? 4.655 8.897 6.836 1.00 92.38 120 THR A N 1
ATOM 930 C CA . THR A 1 120 ? 4.655 10.364 6.842 1.00 92.38 120 THR A CA 1
ATOM 931 C C . THR A 1 120 ? 5.835 10.860 7.677 1.00 92.38 120 THR A C 1
ATOM 933 O O . THR A 1 120 ? 6.549 10.057 8.276 1.00 92.38 120 THR A O 1
ATOM 936 N N . ASP A 1 121 ? 6.042 12.175 7.727 1.00 91.25 121 ASP A N 1
ATOM 937 C CA . ASP A 1 121 ? 7.152 12.765 8.487 1.00 91.25 121 ASP A CA 1
ATOM 938 C C . ASP A 1 121 ? 7.073 12.440 9.993 1.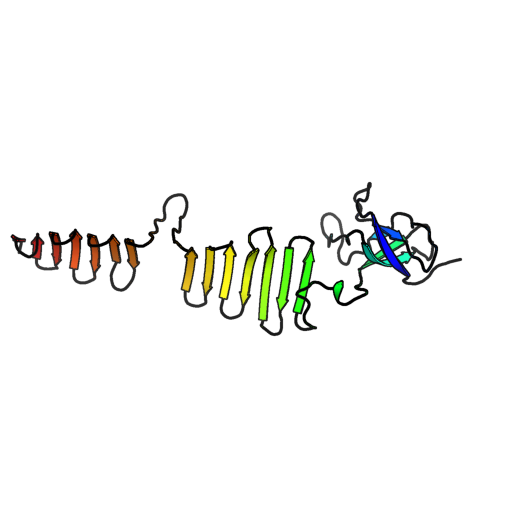00 91.25 121 ASP A C 1
ATOM 940 O O . ASP A 1 121 ? 8.101 12.245 10.638 1.00 91.25 121 ASP A O 1
ATOM 944 N N . ASP A 1 122 ? 5.855 12.314 10.533 1.00 89.38 122 ASP A N 1
ATOM 945 C CA . ASP A 1 122 ? 5.611 12.155 11.974 1.00 89.38 122 ASP A CA 1
ATOM 946 C C . ASP A 1 122 ? 5.117 10.757 12.383 1.00 89.38 122 ASP A C 1
ATOM 948 O O . ASP A 1 122 ? 5.145 10.410 13.564 1.00 89.38 122 ASP A O 1
ATOM 952 N N . ALA A 1 123 ? 4.612 9.953 11.442 1.00 90.94 123 ALA A N 1
ATOM 953 C CA . ALA A 1 123 ? 3.950 8.689 11.755 1.00 90.94 123 ALA A CA 1
ATOM 954 C C . ALA A 1 123 ? 4.014 7.683 10.598 1.00 90.94 123 ALA A C 1
ATOM 956 O O . ALA A 1 123 ? 4.454 7.964 9.488 1.00 90.94 123 ALA A O 1
ATOM 957 N N . THR A 1 124 ? 3.541 6.462 10.841 1.00 92.69 124 THR A N 1
ATOM 958 C CA . THR A 1 124 ? 3.300 5.489 9.772 1.00 92.69 124 THR A CA 1
ATOM 959 C C . THR A 1 124 ? 1.910 4.904 9.922 1.00 92.69 124 THR A C 1
ATOM 961 O O . THR A 1 124 ? 1.577 4.318 10.953 1.00 92.69 124 THR A O 1
ATOM 964 N N . TYR A 1 125 ? 1.108 5.042 8.873 1.00 96.44 125 TYR A N 1
ATOM 965 C CA . TYR A 1 125 ? -0.213 4.434 8.790 1.00 96.44 125 TYR A CA 1
ATOM 966 C C . TYR A 1 125 ? -0.071 3.042 8.193 1.00 96.44 125 TYR A C 1
ATOM 968 O O . TYR A 1 125 ? 0.626 2.875 7.189 1.00 96.44 125 TYR A O 1
ATOM 976 N N . LYS A 1 126 ? -0.698 2.039 8.811 1.00 97.38 126 LYS A N 1
ATOM 977 C CA . LYS A 1 126 ? -0.540 0.639 8.406 1.00 97.38 126 LYS A CA 1
ATOM 978 C C . LYS A 1 126 ? -1.862 -0.105 8.355 1.00 97.38 126 LYS A C 1
ATOM 980 O O . LYS A 1 126 ? -2.752 0.136 9.168 1.00 97.38 126 LYS A O 1
ATOM 985 N N . ILE A 1 127 ? -1.945 -1.047 7.426 1.00 98.31 127 ILE A N 1
ATOM 986 C CA . ILE A 1 127 ? -2.917 -2.137 7.436 1.00 98.31 127 ILE A CA 1
ATOM 987 C C . ILE A 1 127 ? -2.117 -3.430 7.403 1.00 98.31 127 ILE A C 1
ATOM 989 O O . ILE A 1 127 ? -1.332 -3.645 6.482 1.00 98.31 127 ILE A O 1
ATOM 993 N N . GLU A 1 128 ? -2.314 -4.277 8.400 1.00 98.12 128 GLU A N 1
ATOM 994 C CA . GLU A 1 128 ? -1.651 -5.569 8.531 1.00 98.12 128 GLU A CA 1
ATOM 995 C C . GLU A 1 128 ? -2.709 -6.668 8.613 1.00 98.12 128 GLU A C 1
ATOM 997 O O . GLU A 1 128 ? -3.724 -6.508 9.290 1.00 98.12 128 GLU A O 1
ATOM 1002 N N . MET A 1 129 ? -2.485 -7.775 7.914 1.00 98.44 129 MET A N 1
ATOM 1003 C CA . MET A 1 129 ? -3.341 -8.957 7.956 1.00 98.44 129 MET A CA 1
ATOM 1004 C C . MET A 1 129 ? -2.479 -10.209 8.049 1.00 98.44 129 MET A C 1
ATOM 1006 O O . MET A 1 129 ? -1.554 -10.377 7.257 1.00 98.44 129 MET A O 1
ATOM 1010 N N . ASP A 1 130 ? -2.811 -11.089 8.986 1.00 97.38 130 ASP A N 1
ATOM 1011 C CA . ASP A 1 130 ? -2.149 -12.376 9.195 1.00 97.38 130 ASP A CA 1
ATOM 1012 C C . ASP A 1 130 ? -3.127 -13.424 9.769 1.00 97.38 130 ASP A C 1
ATOM 1014 O O . ASP A 1 130 ? -4.350 -13.252 9.762 1.00 97.38 130 ASP A O 1
ATOM 1018 N N . LYS A 1 131 ? -2.591 -14.547 10.265 1.00 95.44 131 LYS A N 1
ATOM 1019 C CA . LYS A 1 131 ? -3.379 -15.636 10.866 1.00 95.44 131 LYS A CA 1
ATOM 1020 C C . LYS A 1 131 ? -4.179 -15.230 12.115 1.00 95.44 131 LYS A C 1
ATOM 1022 O O . LYS A 1 131 ? -5.133 -15.942 12.460 1.00 95.44 131 LYS A O 1
ATOM 1027 N N . ASP A 1 132 ? -3.771 -14.170 12.809 1.00 92.38 132 ASP A N 1
ATOM 1028 C CA . ASP A 1 132 ? -4.349 -13.719 14.075 1.00 92.38 132 ASP A CA 1
ATOM 1029 C C . ASP A 1 132 ? -5.440 -12.663 13.848 1.00 92.38 132 ASP A C 1
ATOM 1031 O O . ASP A 1 132 ? -6.380 -12.575 14.647 1.00 92.38 132 ASP A O 1
ATOM 1035 N N . GLY A 1 133 ? -5.389 -11.939 12.725 1.00 94.56 133 GLY A N 1
ATOM 1036 C CA . GLY A 1 133 ? -6.478 -11.073 12.285 1.00 94.56 133 GLY A CA 1
ATOM 1037 C C . GLY A 1 133 ? -6.049 -9.935 11.364 1.00 94.56 133 GLY A C 1
ATOM 1038 O O . GLY A 1 133 ? -5.130 -10.069 10.563 1.00 94.56 133 GLY A O 1
ATOM 1039 N N . ILE A 1 134 ? -6.758 -8.809 11.478 1.00 98.19 134 ILE A N 1
ATOM 1040 C CA . ILE A 1 134 ? -6.509 -7.569 10.734 1.00 98.19 134 ILE A CA 1
ATOM 1041 C C . ILE A 1 134 ? -6.255 -6.440 11.731 1.00 98.19 134 ILE A C 1
ATOM 1043 O O . ILE A 1 134 ? -7.034 -6.256 12.669 1.00 98.19 134 ILE A O 1
ATOM 1047 N N . VAL A 1 135 ? -5.204 -5.656 11.513 1.00 96.69 135 VAL A N 1
ATOM 1048 C CA . VAL A 1 135 ? -4.847 -4.487 12.321 1.00 96.69 135 VAL A CA 1
ATOM 1049 C C . VAL A 1 135 ? -4.737 -3.260 11.421 1.00 96.69 135 VAL A C 1
ATOM 1051 O O . VAL A 1 135 ? -3.956 -3.245 10.476 1.00 96.69 135 VAL A O 1
ATOM 1054 N N . LEU A 1 136 ? -5.506 -2.216 11.729 1.00 96.94 136 LEU A N 1
ATOM 1055 C CA . LEU A 1 136 ? -5.333 -0.876 11.172 1.00 96.94 136 LEU A CA 1
ATOM 1056 C C . LEU A 1 136 ? -4.634 -0.002 12.211 1.00 96.94 136 LEU A C 1
ATOM 1058 O O . LEU A 1 136 ? -5.098 0.076 13.349 1.00 96.94 136 LEU A O 1
ATOM 1062 N N . THR A 1 137 ? -3.570 0.683 11.811 1.00 94.75 137 THR A N 1
ATOM 1063 C CA . THR A 1 137 ? -2.788 1.584 12.664 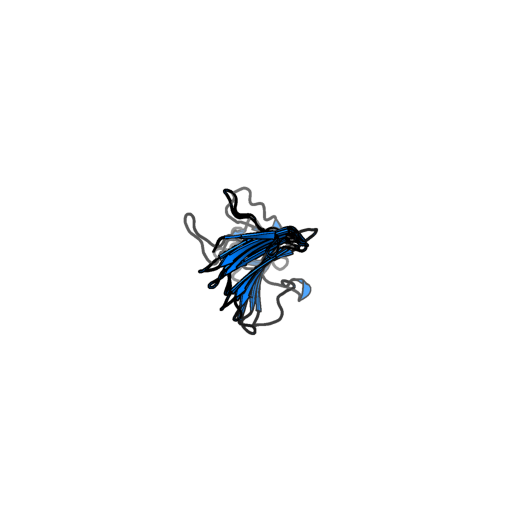1.00 94.75 137 THR A CA 1
ATOM 1064 C C . THR A 1 137 ? -2.763 2.976 12.049 1.00 94.75 137 THR A C 1
ATOM 1066 O O . THR A 1 137 ? -2.408 3.142 10.883 1.00 94.75 137 THR A O 1
ATOM 1069 N N . ALA A 1 138 ? -3.123 3.978 12.846 1.00 92.06 138 ALA A N 1
ATOM 1070 C CA . ALA A 1 138 ? -3.061 5.392 12.512 1.00 92.06 138 ALA A CA 1
ATOM 1071 C C . ALA A 1 138 ? -2.446 6.147 13.695 1.00 92.06 138 ALA A C 1
ATOM 1073 O O . ALA A 1 138 ? -3.157 6.547 14.621 1.00 92.06 138 ALA A O 1
ATOM 1074 N N . ASP A 1 139 ? -1.119 6.298 13.675 1.00 87.12 139 ASP A N 1
ATOM 1075 C CA . ASP A 1 139 ? -0.343 6.845 14.795 1.00 87.12 139 ASP A CA 1
ATOM 1076 C C . ASP A 1 139 ? -0.656 6.092 16.113 1.00 87.12 139 ASP A C 1
ATOM 1078 O O . ASP A 1 139 ? -0.456 4.879 16.195 1.00 87.12 139 ASP A O 1
ATOM 1082 N N . GLN A 1 140 ? -1.203 6.762 17.132 1.00 84.44 140 GLN A N 1
ATOM 1083 C CA . GLN A 1 140 ? -1.528 6.165 18.434 1.00 84.44 140 GLN A CA 1
ATOM 1084 C C . GLN A 1 140 ? -2.862 5.404 18.453 1.00 84.44 140 GLN A C 1
ATOM 1086 O O . GLN A 1 140 ? -3.274 4.901 19.506 1.00 84.44 140 GLN A O 1
ATOM 1091 N N . VAL A 1 141 ? -3.573 5.356 17.325 1.00 88.44 141 VAL A N 1
ATOM 1092 C CA . VAL A 1 141 ? -4.866 4.681 17.193 1.00 88.44 141 VAL A CA 1
ATOM 1093 C C . VAL A 1 141 ? -4.681 3.340 16.495 1.00 88.44 141 VAL A C 1
ATOM 1095 O O . VAL A 1 141 ? -4.090 3.269 15.422 1.00 88.44 141 VAL A O 1
ATOM 1098 N N . THR A 1 142 ? -5.236 2.278 17.079 1.00 90.88 142 THR A N 1
ATOM 1099 C CA . THR A 1 142 ? -5.299 0.952 16.456 1.00 90.88 142 THR A CA 1
ATOM 1100 C C . THR A 1 142 ? -6.722 0.412 16.460 1.00 90.88 142 THR A C 1
ATOM 1102 O O . THR A 1 142 ? -7.450 0.547 17.447 1.00 90.88 142 THR A O 1
ATOM 1105 N N . ALA A 1 143 ? -7.112 -0.216 15.357 1.00 93.00 143 ALA A N 1
ATOM 1106 C CA . ALA A 1 143 ? -8.333 -0.996 15.242 1.00 93.00 143 ALA A CA 1
ATOM 1107 C C . ALA A 1 143 ? -7.963 -2.426 14.850 1.00 93.00 143 ALA A C 1
ATOM 1109 O O . ALA A 1 143 ? -7.322 -2.650 13.829 1.00 93.00 143 ALA A O 1
ATOM 1110 N N . THR A 1 144 ? -8.352 -3.395 15.668 1.00 92.19 144 THR A N 1
ATOM 1111 C CA . THR A 1 144 ? -8.023 -4.807 15.486 1.00 92.19 144 THR A CA 1
ATOM 1112 C C . THR A 1 144 ? -9.296 -5.616 15.335 1.00 92.19 144 THR A C 1
ATOM 1114 O O . THR A 1 144 ? -10.156 -5.583 16.214 1.00 92.19 144 THR A O 1
ATOM 1117 N N . VAL A 1 145 ? -9.387 -6.391 14.261 1.00 94.31 145 VAL A N 1
ATOM 1118 C CA . VAL A 1 145 ? -10.368 -7.465 14.097 1.00 94.31 145 VAL A CA 1
ATOM 1119 C C . VAL A 1 145 ? -9.623 -8.778 14.292 1.00 94.31 145 VAL A C 1
ATOM 1121 O O . VAL A 1 145 ? -8.849 -9.182 13.429 1.00 94.31 145 VAL A O 1
ATOM 1124 N N . ALA A 1 146 ? -9.821 -9.415 15.441 1.00 88.94 146 ALA A N 1
ATOM 1125 C CA . ALA A 1 146 ? -9.295 -10.741 15.747 1.00 88.94 146 ALA A CA 1
ATOM 1126 C C . ALA A 1 146 ? -10.388 -11.803 15.545 1.00 88.94 146 ALA A C 1
ATOM 1128 O O . ALA A 1 146 ? -11.549 -11.483 15.292 1.00 88.94 146 ALA A O 1
ATOM 1129 N N . ARG A 1 147 ? -10.031 -13.084 15.683 1.00 83.81 147 ARG A N 1
ATOM 1130 C CA . ARG A 1 147 ? -10.967 -14.206 15.470 1.00 83.81 147 ARG A CA 1
ATOM 1131 C C . ARG A 1 147 ? -12.185 -14.204 16.398 1.00 83.81 147 ARG A C 1
ATOM 1133 O O . ARG A 1 147 ? -13.235 -14.703 16.014 1.00 83.81 147 ARG A O 1
ATOM 1140 N N . ASP A 1 148 ? -12.032 -13.690 17.612 1.00 81.38 148 ASP A N 1
ATOM 1141 C CA . ASP A 1 148 ? -13.021 -13.753 18.692 1.00 81.38 148 ASP A CA 1
ATOM 1142 C C . ASP A 1 148 ? -13.529 -12.374 19.142 1.00 81.38 148 ASP A C 1
ATOM 1144 O O . ASP A 1 148 ? -14.474 -12.292 19.926 1.00 81.38 148 ASP A O 1
ATOM 1148 N N . LYS A 1 149 ? -12.906 -11.282 18.681 1.00 76.19 149 LYS A N 1
ATOM 1149 C CA . LYS A 1 149 ? -13.203 -9.926 19.160 1.00 76.19 149 LYS A CA 1
ATOM 1150 C C . LYS A 1 149 ? -12.781 -8.831 18.189 1.00 76.19 149 LYS A C 1
ATOM 1152 O O . LYS A 1 149 ? -11.866 -8.999 17.387 1.00 76.19 149 LYS A O 1
ATOM 1157 N N . ILE A 1 150 ? -13.384 -7.659 18.368 1.00 86.31 150 ILE A N 1
ATOM 1158 C CA . ILE A 1 150 ? -12.962 -6.401 17.749 1.00 86.31 150 ILE A CA 1
ATOM 1159 C C . ILE A 1 150 ? -12.478 -5.465 18.861 1.00 86.31 150 ILE A C 1
ATOM 1161 O O . ILE A 1 150 ? -13.147 -5.313 19.882 1.00 86.31 150 ILE A O 1
ATOM 1165 N N . VAL A 1 151 ? -11.304 -4.857 18.686 1.00 83.62 151 VAL A N 1
ATOM 1166 C CA . VAL A 1 151 ? -10.674 -3.976 19.678 1.00 83.62 151 VAL A CA 1
ATOM 1167 C C . VAL A 1 151 ? -10.305 -2.648 19.032 1.00 83.62 151 VAL A C 1
ATOM 1169 O O . VAL A 1 151 ? -9.632 -2.624 18.010 1.00 83.62 151 VAL A O 1
ATOM 1172 N N . LEU A 1 152 ? -10.689 -1.540 19.662 1.00 85.44 152 LEU A N 1
ATOM 1173 C CA . LEU A 1 152 ? -10.292 -0.187 19.272 1.00 85.44 152 LEU A CA 1
ATOM 1174 C C . LEU A 1 152 ? -9.468 0.417 20.416 1.00 85.44 152 LEU A C 1
ATOM 1176 O O . LEU A 1 152 ? -9.958 0.493 21.544 1.00 85.44 152 LEU A O 1
ATOM 1180 N N . LYS A 1 153 ? -8.215 0.811 20.161 1.00 79.31 153 LYS A N 1
ATOM 1181 C CA . LYS A 1 153 ? -7.328 1.433 21.162 1.00 79.31 153 LYS A CA 1
ATOM 1182 C C . LYS A 1 153 ? -6.848 2.801 20.689 1.00 79.31 153 LYS A C 1
ATOM 1184 O O . LYS A 1 153 ? -6.431 2.954 19.550 1.00 79.31 153 LYS A O 1
ATOM 1189 N N . LYS A 1 154 ? -6.839 3.763 21.607 1.00 76.00 154 LYS A N 1
ATOM 1190 C CA . LYS A 1 154 ? -6.224 5.092 21.507 1.00 76.00 154 LYS A CA 1
ATOM 1191 C C . LYS A 1 154 ? -5.743 5.501 22.895 1.00 76.00 154 LYS A C 1
ATOM 1193 O O . LYS A 1 154 ? -6.519 5.458 23.846 1.00 76.00 154 LYS A O 1
ATOM 1198 N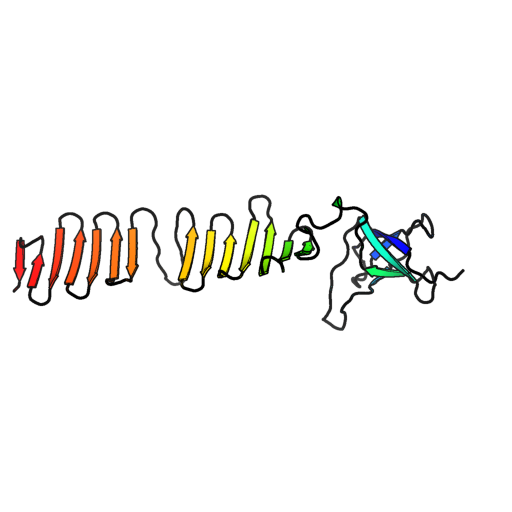 N . THR A 1 155 ? -4.504 5.932 23.063 1.00 65.25 155 THR A N 1
ATOM 1199 C CA . THR A 1 155 ? -4.075 6.442 24.373 1.00 65.25 155 THR A CA 1
ATOM 1200 C C . THR A 1 155 ? -4.130 7.963 24.347 1.00 65.25 155 THR A C 1
ATOM 1202 O O . THR A 1 155 ? -3.250 8.570 23.754 1.00 65.25 155 THR A O 1
ATOM 1205 N N . PRO A 1 156 ? -5.137 8.616 24.962 1.00 60.22 156 PRO A N 1
ATOM 1206 C CA . PRO A 1 156 ? -6.242 8.070 25.763 1.00 60.22 156 PRO A CA 1
ATOM 1207 C C . PRO A 1 156 ? -7.628 8.069 25.048 1.00 60.22 156 PRO A C 1
ATOM 1209 O O . PRO A 1 156 ? -7.922 8.975 24.275 1.00 60.22 156 PRO A O 1
ATOM 1212 N N . CYS A 1 157 ? -8.484 7.059 25.295 1.00 54.97 157 CYS A N 1
ATOM 1213 C CA . CYS A 1 157 ? -9.559 6.645 24.359 1.00 54.97 157 CYS A CA 1
ATOM 1214 C C . CYS A 1 157 ? -10.872 7.457 24.359 1.00 54.97 157 CYS A C 1
ATOM 1216 O O . CYS A 1 157 ? -11.556 7.531 25.378 1.00 54.97 157 CYS A O 1
ATOM 1218 N N . THR A 1 158 ? -11.323 7.850 23.163 1.00 53.56 158 THR A N 1
ATOM 1219 C CA . THR A 1 158 ? -12.740 7.962 22.760 1.00 53.56 158 THR A CA 1
ATOM 1220 C C . THR A 1 158 ? -12.909 7.252 21.404 1.00 53.56 158 THR A C 1
ATOM 1222 O O . THR A 1 158 ? -12.028 7.363 20.552 1.00 53.56 158 THR A O 1
ATOM 1225 N N . VAL A 1 159 ? -13.996 6.496 21.210 1.00 61.38 159 VAL A N 1
ATOM 1226 C CA . VAL A 1 159 ? -14.483 6.017 19.897 1.00 61.38 159 VAL A CA 1
ATOM 1227 C C . VAL A 1 159 ? -15.794 6.755 19.652 1.00 61.38 159 VAL A C 1
ATOM 1229 O O . VAL A 1 159 ? -16.596 6.943 20.560 1.00 61.38 159 VAL A O 1
ATOM 1232 N N . GLU A 1 160 ? -15.977 7.246 18.445 1.00 49.22 160 GLU A N 1
ATOM 1233 C CA . GLU A 1 160 ? -17.116 8.072 18.077 1.00 49.22 160 GLU A CA 1
ATOM 1234 C C . GLU A 1 160 ? -17.646 7.524 16.758 1.00 49.22 160 GLU A C 1
ATOM 1236 O O . GLU A 1 160 ? -16.865 7.253 15.845 1.00 49.22 160 GLU A O 1
ATOM 1241 N N . VAL A 1 161 ? -18.955 7.314 16.671 1.00 51.25 161 VAL A N 1
ATOM 1242 C CA . VAL A 1 161 ? -19.637 7.048 15.401 1.00 51.25 161 VAL A CA 1
ATOM 1243 C C . VAL A 1 161 ? -20.609 8.197 15.212 1.00 51.25 161 VAL A C 1
ATOM 1245 O O . VAL A 1 161 ? -21.501 8.397 16.037 1.00 51.25 161 VAL A O 1
ATOM 1248 N N . ALA A 1 162 ? -20.352 9.004 14.186 1.00 42.03 162 ALA A N 1
ATOM 1249 C CA . ALA A 1 162 ? -21.026 10.269 13.939 1.00 42.03 162 ALA A CA 1
ATOM 1250 C C . ALA A 1 162 ? -22.453 10.018 13.435 1.00 42.03 162 ALA A C 1
ATOM 1252 O O . ALA A 1 162 ? -22.662 9.811 12.247 1.00 42.03 162 ALA A O 1
ATOM 1253 N N . ASP A 1 163 ? -23.354 9.880 14.406 1.00 33.88 163 ASP A N 1
ATOM 1254 C CA . ASP A 1 163 ? -24.729 10.395 14.484 1.00 33.88 163 ASP A CA 1
ATOM 1255 C C . ASP A 1 163 ? -25.314 9.999 15.872 1.00 33.88 163 ASP A C 1
ATOM 1257 O O . ASP A 1 163 ? -26.172 10.711 16.378 1.00 33.88 163 ASP A O 1
ATOM 1261 N N . ASP A 1 164 ? -24.779 8.929 16.511 1.00 37.81 164 ASP A N 1
ATOM 1262 C CA . ASP A 1 164 ? -24.514 8.759 17.967 1.00 37.81 164 ASP A CA 1
ATOM 1263 C C . ASP A 1 164 ? -23.935 7.348 18.301 1.00 37.81 164 ASP A C 1
ATOM 1265 O O . ASP A 1 164 ? -24.642 6.346 18.206 1.00 37.81 164 ASP A O 1
ATOM 1269 N N . ILE A 1 165 ? -22.686 7.249 18.795 1.00 42.00 165 ILE A N 1
ATOM 1270 C CA . ILE A 1 165 ? -22.158 6.154 19.657 1.00 42.00 165 ILE A CA 1
ATOM 1271 C C . ILE A 1 165 ? -21.164 6.766 20.664 1.00 42.00 165 ILE A C 1
ATOM 1273 O O . ILE A 1 165 ? -20.171 7.368 20.257 1.00 42.00 165 ILE A O 1
ATOM 1277 N N . THR A 1 166 ? -21.413 6.599 21.977 1.00 44.12 166 THR A N 1
ATOM 1278 C CA . THR A 1 166 ? -20.671 7.262 23.077 1.00 44.12 166 THR A CA 1
ATOM 1279 C C . THR A 1 166 ? -19.679 6.356 23.816 1.00 44.12 166 THR A C 1
ATOM 1281 O O . THR A 1 166 ? -20.048 5.327 24.382 1.00 44.12 166 THR A O 1
ATOM 1284 N N . LEU A 1 167 ? -18.437 6.835 23.937 1.00 55.81 167 LEU A N 1
ATOM 1285 C CA . LEU A 1 167 ? -17.297 6.207 24.608 1.00 55.81 167 LEU A CA 1
ATOM 1286 C C . LEU A 1 167 ? -16.620 7.112 25.646 1.00 55.81 167 LEU A C 1
ATOM 1288 O O . LEU A 1 167 ? -16.717 8.335 25.581 1.00 55.81 167 LEU A O 1
ATOM 1292 N N . LYS A 1 168 ? -15.878 6.509 26.587 1.00 50.91 168 LYS A N 1
ATOM 1293 C CA . LYS A 1 168 ? -15.313 7.194 27.761 1.00 50.91 168 LYS A CA 1
ATOM 1294 C C . LYS A 1 168 ? -13.851 6.820 28.062 1.00 50.91 168 LYS A C 1
ATOM 1296 O O . LYS A 1 168 ? -13.398 5.712 27.784 1.00 50.91 168 LYS A O 1
ATOM 1301 N N . LYS A 1 169 ? -13.159 7.763 28.716 1.00 55.78 169 LYS A N 1
ATOM 1302 C CA . LYS A 1 169 ? -11.764 7.725 29.193 1.00 55.78 169 LYS A CA 1
ATOM 1303 C C . LYS A 1 169 ? -11.690 7.887 30.725 1.00 55.78 169 LYS A C 1
ATOM 1305 O O . LYS A 1 169 ? -12.455 8.654 31.303 1.00 55.78 169 LYS A O 1
ATOM 1310 N N . ALA A 1 170 ? -10.696 7.231 31.337 1.00 56.94 170 ALA A N 1
ATOM 1311 C CA . ALA A 1 170 ? -10.111 7.371 32.689 1.00 56.94 170 ALA A CA 1
ATOM 1312 C C . ALA A 1 170 ? -11.000 7.283 33.953 1.00 56.94 170 ALA A C 1
ATOM 1314 O O . ALA A 1 170 ? -10.498 6.786 34.953 1.00 56.94 170 ALA A O 1
ATOM 1315 N N . ALA A 1 171 ? -12.274 7.684 33.957 1.00 64.81 171 ALA A N 1
ATOM 1316 C CA . ALA A 1 171 ? -13.148 7.517 35.137 1.00 64.81 171 ALA A CA 1
ATOM 1317 C C . ALA A 1 171 ? -14.513 6.887 34.829 1.00 64.81 171 ALA A C 1
ATOM 1319 O O . ALA A 1 171 ? -15.236 6.511 35.753 1.00 64.81 171 ALA A O 1
ATOM 1320 N N . ALA A 1 172 ? -14.877 6.762 33.552 1.00 73.00 172 ALA A N 1
ATOM 1321 C CA . ALA A 1 172 ? -16.207 6.338 33.154 1.00 73.00 172 ALA A CA 1
ATOM 1322 C C . ALA A 1 172 ? -16.162 5.167 32.157 1.00 73.00 172 ALA A C 1
ATOM 1324 O O . ALA A 1 172 ? -15.283 5.116 31.300 1.00 73.00 172 ALA A O 1
ATOM 1325 N N . SER A 1 173 ? -17.104 4.230 32.275 1.00 73.81 173 SER A N 1
ATOM 1326 C CA . SER A 1 173 ? -17.178 3.008 31.460 1.00 73.81 173 SER A CA 1
ATOM 1327 C C . SER A 1 173 ? -18.625 2.651 31.123 1.00 73.81 173 SER A C 1
ATOM 1329 O O . SER A 1 173 ? -19.540 3.027 31.857 1.00 73.81 173 SER A O 1
ATOM 1331 N N . ILE A 1 174 ? -18.820 1.920 30.026 1.00 80.62 174 ILE A N 1
ATOM 1332 C CA . ILE A 1 174 ? -20.048 1.178 29.725 1.00 80.62 174 ILE A CA 1
ATOM 1333 C C . ILE A 1 174 ? -19.624 -0.269 29.465 1.00 80.62 174 ILE A C 1
ATOM 1335 O O . ILE A 1 174 ? -18.734 -0.504 28.649 1.00 80.62 174 ILE A O 1
ATOM 1339 N N . THR A 1 175 ? -20.230 -1.216 30.177 1.00 71.25 175 THR A N 1
ATOM 1340 C CA . THR A 1 175 ? -19.948 -2.652 30.078 1.00 71.25 175 THR A CA 1
ATOM 1341 C C . THR A 1 175 ? -21.248 -3.393 29.791 1.00 71.25 175 THR A C 1
ATOM 1343 O O . THR A 1 175 ? -22.237 -3.179 30.488 1.00 71.25 175 THR A O 1
ATOM 1346 N N . ILE A 1 176 ? -21.234 -4.267 28.783 1.00 77.69 176 ILE A N 1
ATOM 1347 C CA . ILE A 1 176 ? -22.306 -5.227 28.501 1.00 77.69 176 ILE A CA 1
ATOM 1348 C C . ILE A 1 176 ? -21.697 -6.623 28.674 1.00 77.69 176 ILE A C 1
ATOM 1350 O O . ILE A 1 176 ? -20.840 -7.021 27.886 1.00 77.69 176 ILE A O 1
ATOM 1354 N N . ALA A 1 177 ? -22.087 -7.311 29.745 1.00 74.00 177 ALA A N 1
ATOM 1355 C CA . ALA A 1 177 ? -21.661 -8.667 30.100 1.00 74.00 177 ALA A CA 1
ATOM 1356 C C . ALA A 1 177 ? -22.854 -9.401 30.748 1.00 74.00 177 ALA A C 1
ATOM 1358 O O . ALA A 1 177 ? -23.953 -9.354 30.202 1.00 74.00 177 ALA A O 1
ATOM 1359 N N . ASP A 1 178 ? -22.679 -10.005 31.927 1.00 73.62 178 ASP A N 1
ATOM 1360 C CA . ASP A 1 178 ? -23.787 -10.565 32.722 1.00 73.62 178 ASP A CA 1
ATOM 1361 C C . ASP A 1 178 ? -24.753 -9.478 33.252 1.00 73.62 178 ASP A C 1
ATOM 1363 O O . ASP A 1 178 ? -25.878 -9.775 33.656 1.00 73.62 178 ASP A O 1
ATOM 1367 N N . SER A 1 179 ? -24.324 -8.209 33.230 1.00 79.31 179 SER A N 1
ATOM 1368 C CA . SER A 1 179 ? -25.136 -7.015 33.480 1.00 79.31 179 SER A CA 1
ATOM 1369 C C . SER A 1 179 ? -24.857 -5.926 32.434 1.00 79.31 179 SER A C 1
ATOM 1371 O O . SER A 1 179 ? -23.845 -5.957 31.721 1.00 79.31 179 SER A O 1
ATOM 1373 N N . ILE A 1 180 ? -25.768 -4.955 32.334 1.00 89.12 180 ILE A N 1
ATOM 1374 C CA . ILE A 1 180 ? -25.559 -3.707 31.591 1.00 89.12 180 ILE A CA 1
ATOM 1375 C C . ILE A 1 180 ? -25.219 -2.624 32.614 1.00 89.12 180 ILE A C 1
ATOM 1377 O O . ILE A 1 180 ? -26.082 -2.207 33.387 1.00 89.12 180 ILE A O 1
ATOM 1381 N N . ALA A 1 181 ? -23.967 -2.163 32.623 1.00 84.81 181 ALA A N 1
ATOM 1382 C CA . ALA A 1 181 ? -23.474 -1.211 33.615 1.00 84.81 181 ALA A CA 1
ATOM 1383 C C . ALA A 1 181 ? -22.840 0.030 32.974 1.00 84.81 181 ALA A C 1
ATOM 1385 O O . ALA A 1 181 ? -21.962 -0.073 32.121 1.00 84.81 181 ALA A O 1
ATOM 1386 N N . SER A 1 182 ? -23.228 1.214 33.448 1.00 89.56 182 SER A N 1
ATOM 1387 C CA . SER A 1 182 ? -22.581 2.499 33.161 1.00 89.56 182 SER A CA 1
ATOM 1388 C C . SER A 1 182 ? -21.999 3.059 34.454 1.00 89.56 182 SER A C 1
ATOM 1390 O O . SER A 1 182 ? -22.712 3.175 35.448 1.00 89.56 182 SER A O 1
ATOM 1392 N N . LYS A 1 183 ? -20.712 3.412 34.462 1.00 84.69 183 LYS A N 1
ATOM 1393 C CA . LYS A 1 183 ? -20.025 3.992 35.629 1.00 84.69 183 LYS A CA 1
ATOM 1394 C C . LYS A 1 183 ? -19.393 5.336 35.283 1.00 84.69 183 LYS A C 1
ATOM 1396 O O . LYS A 1 183 ? -19.018 5.579 34.133 1.00 84.69 183 LYS A O 1
ATOM 1401 N N . ASN A 1 184 ? -19.291 6.211 36.277 1.00 86.44 184 ASN A N 1
ATOM 1402 C CA . ASN A 1 184 ? -18.486 7.430 36.270 1.00 86.44 184 ASN A CA 1
ATOM 1403 C C . ASN A 1 184 ? -18.018 7.722 37.706 1.00 86.44 184 ASN A C 1
ATOM 1405 O O . ASN A 1 184 ? -18.761 8.293 38.507 1.00 86.44 184 ASN A O 1
ATOM 1409 N N . GLY A 1 185 ? -16.812 7.271 38.059 1.00 85.25 185 GLY A N 1
ATOM 1410 C CA . GLY A 1 185 ? -16.341 7.290 39.444 1.00 85.25 185 GLY A CA 1
ATOM 1411 C C . GLY A 1 185 ? -17.267 6.487 40.367 1.00 85.25 185 GLY A C 1
ATOM 1412 O O . GLY A 1 185 ? -17.519 5.310 40.120 1.00 85.25 185 GLY A O 1
ATOM 1413 N N . ALA A 1 186 ? -17.784 7.128 41.420 1.00 84.88 186 ALA A N 1
ATOM 1414 C CA . ALA A 1 186 ? -18.711 6.516 42.377 1.00 84.88 186 ALA A CA 1
ATOM 1415 C C . ALA A 1 186 ? -20.186 6.525 41.924 1.00 84.88 186 ALA A C 1
ATOM 1417 O O . ALA A 1 186 ? -21.042 5.984 42.624 1.00 84.88 186 ALA A O 1
ATOM 1418 N N . ALA A 1 187 ? -20.500 7.157 40.789 1.00 92.56 187 ALA A N 1
ATOM 1419 C CA . ALA A 1 187 ? -21.835 7.117 40.209 1.00 92.56 187 ALA A CA 1
ATOM 1420 C C . ALA A 1 187 ? -21.969 5.923 39.255 1.00 92.56 187 ALA A C 1
ATOM 1422 O O . ALA A 1 187 ? -21.083 5.683 38.426 1.00 92.56 187 ALA A O 1
ATOM 1423 N N . SER A 1 188 ? -23.076 5.185 39.343 1.00 92.12 188 SER A N 1
ATOM 1424 C CA . SER A 1 188 ? -23.339 4.046 38.465 1.00 92.12 188 SER A CA 1
ATOM 1425 C C . SER A 1 188 ? -24.819 3.815 38.196 1.00 92.12 188 SER A C 1
ATOM 1427 O O . SER A 1 188 ? -25.662 4.068 39.051 1.00 92.12 188 SER A O 1
ATOM 1429 N N . ILE A 1 189 ? -25.104 3.256 37.026 1.00 95.06 189 ILE A N 1
ATOM 1430 C CA . ILE A 1 189 ? -26.379 2.633 36.677 1.00 95.06 189 ILE A CA 1
ATOM 1431 C C . ILE A 1 189 ? -26.057 1.189 36.312 1.00 95.06 189 ILE A C 1
ATOM 1433 O O . ILE A 1 189 ? -25.190 0.963 35.468 1.00 95.06 189 ILE A O 1
ATOM 1437 N N . GLU A 1 190 ? -26.718 0.229 36.944 1.00 93.06 190 GLU A N 1
ATOM 1438 C CA . GLU A 1 190 ? -26.544 -1.194 36.672 1.00 93.06 190 GLU A CA 1
ATOM 1439 C C . GLU A 1 190 ? -27.903 -1.872 36.529 1.00 93.06 190 GLU A C 1
ATOM 1441 O O . GLU A 1 190 ? -28.776 -1.726 37.379 1.00 93.06 190 GLU A O 1
ATOM 1446 N N . VAL A 1 191 ? -28.070 -2.610 35.436 1.00 95.19 191 VAL A N 1
ATOM 1447 C CA . VAL A 1 191 ? -29.212 -3.487 35.186 1.00 95.19 191 VAL A CA 1
ATOM 1448 C C . VAL A 1 191 ? -28.674 -4.908 35.146 1.00 95.19 191 VAL A C 1
ATOM 1450 O O . VAL A 1 191 ? -27.957 -5.276 34.213 1.00 95.19 191 VAL A O 1
ATOM 1453 N N . ALA A 1 192 ? -28.999 -5.693 36.165 1.00 92.06 192 ALA A N 1
ATOM 1454 C CA . ALA A 1 192 ? -28.633 -7.096 36.277 1.00 92.06 192 ALA A CA 1
ATOM 1455 C C . ALA A 1 192 ? -29.886 -7.983 36.258 1.00 92.06 192 ALA A C 1
ATOM 1457 O O . ALA A 1 192 ? -31.019 -7.506 36.279 1.00 92.06 192 ALA A O 1
ATOM 1458 N N . THR A 1 193 ? -29.691 -9.299 36.234 1.00 91.69 193 THR A N 1
ATOM 1459 C CA . THR A 1 193 ? -30.794 -10.273 36.220 1.00 91.69 193 THR A CA 1
ATOM 1460 C C . THR A 1 193 ? -31.663 -10.228 37.478 1.00 91.69 193 THR A C 1
ATOM 1462 O O . THR A 1 193 ? -32.838 -10.582 37.415 1.00 91.69 193 THR A O 1
ATOM 1465 N N . ALA A 1 194 ? -31.100 -9.798 38.610 1.00 93.44 194 ALA A N 1
ATOM 1466 C CA . ALA A 1 194 ? -31.772 -9.790 39.906 1.00 93.44 194 ALA A CA 1
ATOM 1467 C C . ALA A 1 194 ? -32.213 -8.395 40.376 1.00 93.44 194 ALA A C 1
ATOM 1469 O O . ALA A 1 194 ? -33.055 -8.305 41.268 1.00 93.44 194 ALA A O 1
ATOM 1470 N N . ASN A 1 195 ? -31.645 -7.316 39.833 1.00 93.88 195 ASN A N 1
ATOM 1471 C CA . ASN A 1 195 ? -31.874 -5.963 40.333 1.00 93.88 195 ASN A CA 1
ATOM 1472 C C . ASN A 1 195 ? -31.554 -4.868 39.308 1.00 93.88 195 ASN A C 1
ATOM 1474 O O . ASN A 1 195 ? -30.830 -5.078 38.333 1.00 93.88 195 ASN A O 1
ATOM 1478 N N . ILE A 1 196 ? -32.075 -3.672 39.584 1.00 97.06 196 ILE A N 1
ATOM 1479 C CA . ILE A 1 196 ? -31.679 -2.425 38.927 1.00 97.06 196 ILE A CA 1
ATOM 1480 C C . ILE A 1 196 ? -31.185 -1.456 40.001 1.00 97.06 196 ILE A C 1
ATOM 1482 O O . ILE A 1 196 ? -31.946 -1.083 40.893 1.00 97.06 196 ILE A O 1
ATOM 1486 N N . ASP A 1 197 ? -29.930 -1.029 39.888 1.00 95.31 197 ASP A N 1
ATOM 1487 C CA . ASP A 1 197 ? -29.262 -0.147 40.842 1.00 95.31 197 ASP A CA 1
ATOM 1488 C C . ASP A 1 197 ? -28.898 1.192 40.192 1.00 95.31 197 ASP A C 1
ATOM 1490 O O . ASP A 1 197 ? -28.223 1.250 39.162 1.00 95.31 197 ASP A O 1
ATOM 1494 N N . LEU A 1 198 ? -29.264 2.290 40.850 1.00 96.56 198 LEU A N 1
ATOM 1495 C CA . LEU A 1 198 ? -28.757 3.631 40.573 1.00 96.56 198 LEU A CA 1
ATOM 1496 C C . LEU A 1 198 ? -27.983 4.107 41.802 1.00 96.56 198 LEU A C 1
ATOM 1498 O O . LEU A 1 198 ? -28.542 4.178 42.894 1.00 96.56 198 LEU A O 1
ATOM 1502 N N . LYS A 1 199 ? -26.701 4.442 41.643 1.00 94.06 199 LYS A N 1
ATOM 1503 C CA . LYS A 1 199 ? -25.822 4.900 42.731 1.00 94.06 199 LYS A CA 1
ATOM 1504 C C . LYS A 1 199 ? -25.197 6.241 42.382 1.00 94.06 199 LYS A C 1
ATOM 1506 O O . LYS A 1 199 ? -24.802 6.472 41.241 1.00 94.06 199 LYS A O 1
ATOM 1511 N N . ASN A 1 200 ? -25.069 7.105 43.381 1.00 92.75 200 ASN A N 1
ATOM 1512 C CA . ASN A 1 200 ? -24.274 8.327 43.321 1.00 92.75 200 ASN A CA 1
ATOM 1513 C C . ASN A 1 200 ? -23.522 8.491 44.646 1.00 92.75 200 ASN A C 1
ATOM 1515 O O . ASN A 1 200 ? -24.016 9.118 45.586 1.00 92.75 200 ASN A O 1
ATOM 1519 N N . GLY A 1 201 ? -22.346 7.866 44.749 1.00 88.56 201 GLY A N 1
ATOM 1520 C CA . GLY A 1 201 ? -21.636 7.783 46.022 1.00 88.56 201 GLY A CA 1
ATOM 1521 C C . GLY A 1 201 ? -22.407 6.923 47.024 1.00 88.56 201 GLY A C 1
ATOM 1522 O O . GLY A 1 201 ? -22.703 5.766 46.742 1.00 88.56 201 GLY A O 1
ATOM 1523 N N . ALA A 1 202 ? -22.723 7.484 48.194 1.00 88.00 202 ALA A N 1
ATOM 1524 C CA . ALA A 1 202 ? -23.464 6.785 49.247 1.00 88.00 202 ALA A CA 1
ATOM 1525 C C . ALA A 1 202 ? -24.984 6.728 49.004 1.00 88.00 202 ALA A C 1
ATOM 1527 O O . ALA A 1 202 ? -25.665 5.913 49.622 1.00 88.00 202 ALA A O 1
ATOM 1528 N N . SER A 1 203 ? -25.516 7.581 48.123 1.00 94.88 203 SER A N 1
ATOM 1529 C CA . SER A 1 203 ? -26.943 7.602 47.799 1.00 94.88 203 SER A CA 1
ATOM 1530 C C . SER A 1 203 ? -27.280 6.532 46.764 1.00 94.88 203 SER A C 1
ATOM 1532 O O . SER A 1 203 ? -26.536 6.351 45.792 1.00 94.88 203 SER A O 1
ATOM 1534 N N . SER A 1 204 ? -28.410 5.848 46.946 1.00 95.38 204 SER A N 1
ATOM 1535 C CA . SER A 1 204 ? -28.803 4.704 46.118 1.00 95.38 204 SER A CA 1
ATOM 1536 C C . SER A 1 204 ? -30.315 4.601 45.916 1.00 95.38 204 SER A C 1
ATOM 1538 O O . SER A 1 204 ? -31.106 4.969 46.785 1.00 95.38 204 SER A O 1
ATOM 1540 N N . ILE A 1 205 ? -30.709 4.067 44.762 1.00 96.50 205 ILE A N 1
ATOM 1541 C CA . ILE A 1 205 ? -32.032 3.493 44.512 1.00 96.50 205 ILE A CA 1
ATOM 1542 C C . ILE A 1 205 ? -31.788 2.074 44.009 1.00 96.50 205 ILE A C 1
ATOM 1544 O O . ILE A 1 205 ? -31.082 1.897 43.015 1.00 96.50 205 ILE A O 1
ATOM 1548 N N . ALA A 1 206 ? -32.348 1.086 44.697 1.00 95.31 206 ALA A N 1
ATOM 1549 C CA . ALA A 1 206 ? -32.260 -0.317 44.321 1.00 95.31 206 ALA A CA 1
ATOM 1550 C C . ALA A 1 206 ? -33.669 -0.886 44.132 1.00 95.31 206 ALA A C 1
ATOM 1552 O O . ALA A 1 206 ? -34.503 -0.814 45.038 1.00 95.31 206 ALA A O 1
ATOM 1553 N N . LEU A 1 207 ? -33.925 -1.441 42.950 1.00 96.38 207 LEU A N 1
ATOM 1554 C CA . LEU A 1 207 ? -35.129 -2.200 42.631 1.00 96.38 207 LEU A CA 1
ATOM 1555 C C . LEU A 1 207 ? -34.787 -3.689 42.636 1.00 96.38 207 LEU A C 1
ATOM 1557 O O . LEU A 1 207 ? -33.922 -4.125 41.877 1.00 96.38 207 LEU A O 1
ATOM 1561 N N . SER A 1 208 ? -35.499 -4.457 43.453 1.00 94.31 208 SER A N 1
ATOM 1562 C CA . SER A 1 208 ? -35.489 -5.921 43.452 1.00 94.31 208 SER A CA 1
ATOM 1563 C C . SER A 1 208 ? -36.876 -6.455 43.052 1.00 94.31 208 SER A C 1
ATOM 1565 O O . SER A 1 208 ? -37.816 -5.669 42.926 1.00 94.31 208 SER A O 1
ATOM 1567 N N . PRO A 1 209 ? -37.065 -7.778 42.887 1.00 94.12 209 PRO A N 1
ATOM 1568 C CA . PRO A 1 209 ? -38.378 -8.344 42.574 1.00 94.12 209 PRO A CA 1
ATOM 1569 C C . PRO A 1 209 ? -39.451 -8.081 43.638 1.00 94.12 209 PRO A C 1
ATOM 1571 O O . PRO A 1 209 ? -40.635 -8.185 43.335 1.00 94.12 209 PRO A O 1
ATOM 1574 N N . ALA A 1 210 ? -39.043 -7.790 44.876 1.00 94.31 210 ALA A N 1
ATOM 1575 C CA . ALA A 1 210 ? -39.946 -7.665 46.015 1.00 94.31 210 ALA A CA 1
ATOM 1576 C C . ALA A 1 210 ? -39.951 -6.271 46.645 1.00 94.31 210 ALA A C 1
ATOM 1578 O O . ALA A 1 210 ? -40.831 -5.987 47.443 1.00 94.31 210 ALA A O 1
ATOM 1579 N N . THR A 1 211 ? -38.962 -5.421 46.359 1.00 94.94 211 THR A N 1
ATOM 1580 C CA . THR A 1 211 ? -38.807 -4.157 47.083 1.00 94.94 211 THR A CA 1
ATOM 1581 C C . THR A 1 211 ? -38.220 -3.049 46.226 1.00 94.94 211 THR A C 1
ATOM 1583 O O . THR A 1 211 ? -37.422 -3.283 45.313 1.00 94.94 211 THR A O 1
ATOM 1586 N N . VAL A 1 212 ? -38.564 -1.818 46.598 1.00 96.44 212 VAL A N 1
ATOM 1587 C CA . VAL A 1 212 ? -37.826 -0.611 46.223 1.00 96.44 212 VAL A CA 1
ATOM 1588 C C . VAL A 1 212 ? -37.200 -0.035 47.486 1.00 96.44 212 VAL A C 1
ATOM 1590 O O . VAL A 1 212 ? -37.917 0.306 48.427 1.00 96.44 212 VAL A O 1
ATOM 1593 N N . SER A 1 213 ? -35.873 0.088 47.505 1.00 94.75 213 SER A N 1
ATOM 1594 C CA . SER A 1 213 ? -35.125 0.676 48.622 1.00 94.75 213 SER A CA 1
ATOM 1595 C C . SER A 1 213 ? -34.422 1.958 48.184 1.00 94.75 213 SER A C 1
ATOM 1597 O O . SER A 1 213 ? -33.745 1.990 47.151 1.00 94.75 213 SER A O 1
ATOM 1599 N N . VAL A 1 214 ? -34.574 3.020 48.977 1.00 96.25 214 VAL A N 1
ATOM 1600 C CA . VAL A 1 214 ? -33.892 4.306 48.786 1.00 96.25 214 VAL A CA 1
ATOM 1601 C C . VAL A 1 214 ? -32.916 4.533 49.932 1.00 96.25 214 VAL A C 1
ATOM 1603 O O . VAL A 1 214 ? -33.285 4.438 51.104 1.00 96.25 214 VAL A O 1
ATOM 1606 N N . ASN A 1 215 ? -31.674 4.874 49.583 1.00 93.62 215 ASN A N 1
ATOM 1607 C CA . ASN A 1 215 ? -30.575 5.149 50.510 1.00 93.62 215 ASN A CA 1
ATOM 1608 C C . ASN A 1 215 ? -30.424 4.058 51.583 1.00 93.62 215 ASN A C 1
ATOM 1610 O O . ASN A 1 215 ? -30.353 4.355 52.774 1.00 93.62 215 ASN A O 1
ATOM 1614 N N . ASN A 1 216 ? -30.380 2.798 51.138 1.00 86.88 216 ASN A N 1
ATOM 1615 C CA . ASN A 1 216 ? -30.180 1.612 51.977 1.00 86.88 216 ASN A CA 1
ATOM 1616 C C . ASN A 1 216 ? -31.192 1.506 53.137 1.00 86.88 216 ASN A C 1
ATOM 1618 O O . ASN A 1 216 ? -30.806 1.310 54.288 1.00 86.88 216 ASN A O 1
ATOM 1622 N N . GLY A 1 217 ? -32.480 1.654 52.824 1.00 87.56 217 GLY A N 1
ATOM 1623 C CA . GLY A 1 217 ? -33.569 1.446 53.780 1.00 87.56 217 GLY A CA 1
ATOM 1624 C C . GLY A 1 217 ? -34.076 2.704 54.488 1.00 87.56 217 GLY A C 1
ATOM 1625 O O . GLY A 1 217 ? -34.935 2.610 55.360 1.00 87.56 217 GLY A O 1
ATOM 1626 N N . ALA A 1 218 ? -33.601 3.896 54.109 1.00 92.62 218 ALA A N 1
ATOM 1627 C CA . ALA A 1 218 ? -34.178 5.153 54.602 1.00 92.62 218 ALA A CA 1
ATOM 1628 C C . ALA A 1 218 ? -35.651 5.316 54.180 1.00 92.62 218 ALA A C 1
ATOM 1630 O O . ALA A 1 218 ? -36.441 5.947 54.882 1.00 92.62 218 ALA A O 1
ATOM 1631 N N . LEU A 1 219 ? -36.008 4.738 53.033 1.00 93.38 219 LEU A N 1
ATOM 1632 C CA . LEU A 1 219 ? -37.380 4.515 52.600 1.00 93.38 219 LEU A CA 1
ATOM 1633 C C . LEU A 1 219 ? -37.444 3.157 51.899 1.00 93.38 219 LEU A C 1
ATOM 1635 O O . LEU A 1 219 ? -36.648 2.895 50.995 1.00 93.38 219 LEU A O 1
ATOM 1639 N N . GLU A 1 220 ? -38.400 2.325 52.302 1.00 90.56 220 GLU A N 1
ATOM 1640 C CA . GLU A 1 220 ? -38.657 1.024 51.688 1.00 90.56 220 GLU A CA 1
ATOM 1641 C C . GLU A 1 220 ? -40.125 0.905 51.301 1.00 90.56 220 GLU A C 1
ATOM 1643 O O . GLU A 1 220 ? -41.021 1.244 52.077 1.00 90.56 220 GLU A O 1
ATOM 1648 N N . VAL A 1 221 ? -40.356 0.416 50.087 1.00 91.88 221 VAL A N 1
ATOM 1649 C CA . VAL A 1 221 ? -41.666 -0.032 49.623 1.00 91.88 221 VAL A CA 1
ATOM 1650 C C . VAL A 1 221 ? -41.555 -1.533 49.397 1.00 91.88 221 VAL A C 1
ATOM 1652 O O . VAL A 1 221 ? -40.694 -1.972 48.630 1.00 91.88 221 VAL A O 1
ATOM 1655 N N . MET A 1 222 ? -42.387 -2.285 50.115 1.00 86.44 222 MET A N 1
ATOM 1656 C CA . MET A 1 222 ? -42.563 -3.735 49.984 1.00 86.44 222 MET A CA 1
ATOM 1657 C C . MET A 1 222 ? -43.747 -4.056 49.076 1.00 86.44 222 MET A C 1
ATOM 1659 O O . MET A 1 222 ? -44.678 -3.219 49.023 1.00 86.44 222 MET A O 1
#

Foldseek 3Di:
DFAADKFKWFFADQPDPVPQRWTWIDGVVVHRDIADTAHEPFPFDDDVDGDRDRDDGGFIWIWDADRRDRNHIHTYDGDDPDPVSDDPPCDDPQWDWDDDPFWIWIQGNVQRKTKIWGDDPVDIWIWIQGPQFIWTDDHQWIWTDGPVDTDTDHVFDDDADPPDDGDDGDAWDFDDDQWTKTTGHQFIWIGHPAWTWTTDHQWIWIDGPQWTDTSRNPDIDD

pLDDT: mean 90.05, std 12.64, range [33.88, 98.69]

Radius of gyration: 31.95 Å; chains: 1; bounding box: 70×33×93 Å

Secondary structure (DSSP, 8-state):
----S-EEEEEEE---TT-S--BEEE-TTT-SSBPP-BEE--SSEETTEE---PPPTT-EEEEEEGGG-TTSEEEEEEE-SSGGGS-TT--STTEEEEE-SS-EEEEETTTTEEEEEEE-SS-EEEEEE-SSEEEEEETTEEEEEESS-EEEEESS-----TTS-----TTEEEEESSSEEEEETTEEEEE-SS-EEEEETTEEEEE-SS-EEETTTTEEE-